Protein AF-A0A7X7AY44-F1 (afdb_monomer_lite)

Radius of gyration: 27.6 Å; chains: 1; bounding box: 113×32×49 Å

pLDDT: mean 70.24, std 18.99, range [30.62, 94.75]

Foldseek 3Di:
DDDDDDDDDDDDPPPPVVVVVVVVVVVVPPPDDPPPPDFDAWDWAADPFAIFIDGRVVLVVLVDDPVNCPPPQPDPDDDHDDLVVLVVCGRLVVQQCQQHGRPVGRVRGRHHSVPVCVGGPGPDQCQQFADDPLATFTDGPQQDDLHHDLVRHLHDGPVVPPPPPPNPDRDHDDQDPVNCDDVQVQQVQPHRGPSRDRHHHCPPVPVTHDHDDPDPPPDD

Structure (mmCIF, N/CA/C/O backbone):
data_AF-A0A7X7AY44-F1
#
_entry.id   AF-A0A7X7AY44-F1
#
loop_
_atom_site.group_PDB
_atom_site.id
_atom_site.type_symbol
_atom_site.label_atom_id
_atom_site.label_alt_id
_atom_site.label_comp_id
_atom_site.label_asym_id
_atom_site.label_entity_id
_atom_site.label_seq_id
_atom_site.pdbx_PDB_ins_code
_atom_site.Cartn_x
_atom_site.Cartn_y
_atom_site.Cartn_z
_atom_site.occupancy
_atom_site.B_iso_or_equiv
_atom_site.auth_seq_id
_atom_site.auth_comp_id
_atom_site.auth_asym_id
_atom_site.auth_atom_id
_atom_site.pdbx_PDB_model_num
ATOM 1 N N . MET A 1 1 ? 92.284 16.073 0.833 1.00 37.31 1 MET A N 1
ATOM 2 C CA . MET A 1 1 ? 91.104 16.701 0.207 1.00 37.31 1 MET A CA 1
ATOM 3 C C . MET A 1 1 ? 89.937 15.729 0.316 1.00 37.31 1 MET A C 1
ATOM 5 O O . MET A 1 1 ? 90.087 14.615 -0.150 1.00 37.31 1 MET A O 1
ATOM 9 N N . ARG A 1 2 ? 88.855 16.176 0.978 1.00 34.62 2 ARG A N 1
ATOM 10 C CA . ARG A 1 2 ? 87.423 15.882 0.726 1.00 34.62 2 ARG A CA 1
ATOM 11 C C . ARG A 1 2 ? 86.984 14.400 0.653 1.00 34.62 2 ARG A C 1
ATOM 13 O O . ARG A 1 2 ? 87.260 13.739 -0.332 1.00 34.62 2 ARG A O 1
ATOM 20 N N . THR A 1 3 ? 86.444 13.840 1.752 1.00 32.84 3 THR A N 1
ATOM 21 C CA . THR A 1 3 ? 84.990 13.702 2.115 1.00 32.84 3 THR A CA 1
ATOM 22 C C . THR A 1 3 ? 84.279 12.589 1.328 1.00 32.84 3 THR A C 1
ATOM 24 O O . THR A 1 3 ? 84.472 12.542 0.126 1.00 32.84 3 THR A O 1
ATOM 27 N N . VAL A 1 4 ? 83.393 11.715 1.824 1.00 34.62 4 VAL A N 1
ATOM 28 C CA . VAL A 1 4 ? 82.696 11.423 3.103 1.00 34.62 4 VAL A CA 1
ATOM 29 C C . VAL A 1 4 ? 82.004 10.041 2.892 1.00 34.62 4 VAL A C 1
ATOM 31 O O . VAL A 1 4 ? 81.774 9.667 1.741 1.00 34.62 4 VAL A O 1
ATOM 34 N N . PRO A 1 5 ? 81.694 9.268 3.952 1.00 58.47 5 PRO A N 1
ATOM 35 C CA . PRO A 1 5 ? 81.245 7.866 3.896 1.00 58.47 5 PRO A CA 1
ATOM 36 C C . PRO A 1 5 ? 79.718 7.712 3.777 1.00 58.47 5 PRO A C 1
ATOM 38 O O . PRO A 1 5 ? 78.992 8.618 4.170 1.00 58.47 5 PRO A O 1
ATOM 41 N N . VAL A 1 6 ? 79.215 6.546 3.339 1.00 37.78 6 VAL A N 1
ATOM 42 C CA . VAL A 1 6 ? 77.794 6.178 3.519 1.00 37.78 6 VAL A CA 1
ATOM 43 C C . VAL A 1 6 ? 77.644 4.681 3.805 1.00 37.78 6 VAL A C 1
ATOM 45 O O . VAL A 1 6 ? 77.833 3.833 2.936 1.00 37.78 6 VAL A O 1
ATOM 48 N N . ALA A 1 7 ? 77.282 4.384 5.052 1.00 41.66 7 ALA A N 1
ATOM 49 C CA . ALA A 1 7 ? 76.697 3.125 5.483 1.00 41.66 7 ALA A CA 1
ATOM 50 C C . ALA A 1 7 ? 75.213 3.096 5.086 1.00 41.66 7 ALA A C 1
ATOM 52 O O . ALA A 1 7 ? 74.497 4.070 5.317 1.00 41.66 7 ALA A O 1
ATOM 53 N N . VAL A 1 8 ? 74.739 1.984 4.523 1.00 40.72 8 VAL A N 1
ATOM 54 C CA . VAL A 1 8 ? 73.310 1.763 4.266 1.00 40.72 8 VAL A CA 1
ATOM 55 C C . VAL A 1 8 ? 72.790 0.780 5.308 1.00 40.72 8 VAL A C 1
ATOM 57 O O . VAL A 1 8 ? 73.013 -0.425 5.222 1.00 40.72 8 VAL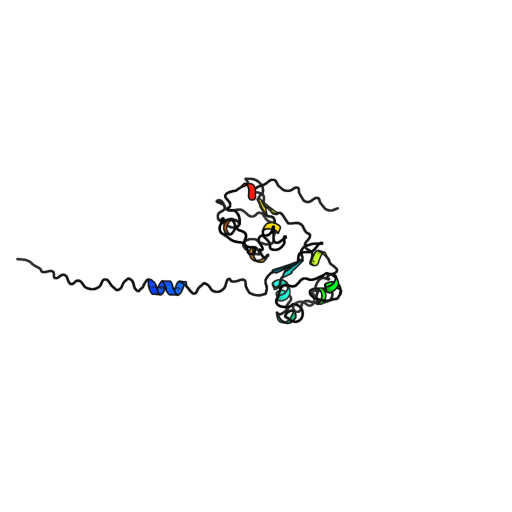 A O 1
ATOM 60 N N . ALA A 1 9 ? 72.120 1.328 6.319 1.00 37.59 9 ALA A N 1
ATOM 61 C CA . ALA A 1 9 ? 71.288 0.588 7.252 1.00 37.59 9 ALA A CA 1
ATOM 62 C C . ALA A 1 9 ? 69.935 0.302 6.580 1.00 37.59 9 ALA A C 1
ATOM 64 O O . ALA A 1 9 ? 69.174 1.221 6.288 1.00 37.59 9 ALA A O 1
ATOM 65 N N . GLY A 1 10 ? 69.643 -0.971 6.317 1.00 40.44 10 GLY A N 1
ATOM 66 C CA . GLY A 1 10 ? 68.321 -1.424 5.897 1.00 40.44 10 GLY A CA 1
ATOM 67 C C . GLY A 1 10 ? 67.486 -1.796 7.115 1.00 40.44 10 GLY A C 1
ATOM 68 O O . GLY A 1 10 ? 67.657 -2.886 7.650 1.00 40.44 10 GLY A O 1
ATOM 69 N N . VAL A 1 11 ? 66.591 -0.909 7.556 1.00 39.75 11 VAL A N 1
ATOM 70 C CA . VAL A 1 11 ? 65.545 -1.219 8.545 1.00 39.75 11 VAL A CA 1
ATOM 71 C C . VAL A 1 11 ? 64.277 -0.421 8.218 1.00 39.75 11 VAL A C 1
ATOM 73 O O . VAL A 1 11 ? 64.350 0.760 7.898 1.00 39.75 11 VAL A O 1
ATOM 76 N N . ALA A 1 12 ? 63.132 -1.092 8.388 1.00 39.91 12 ALA A N 1
ATOM 77 C CA . ALA A 1 12 ? 61.761 -0.575 8.475 1.00 39.91 12 ALA A CA 1
ATOM 78 C C . ALA A 1 12 ? 60.995 -0.308 7.163 1.00 39.91 12 ALA A C 1
ATOM 80 O O . ALA A 1 12 ? 60.651 0.823 6.834 1.00 39.91 12 ALA A O 1
ATOM 81 N N . LEU A 1 13 ? 60.563 -1.390 6.505 1.00 41.75 13 LEU A N 1
ATOM 82 C CA . LEU A 1 13 ? 59.379 -1.383 5.636 1.00 41.75 13 LEU A CA 1
ATOM 83 C C . LEU A 1 13 ? 58.324 -2.360 6.188 1.00 41.75 13 LEU A C 1
ATOM 85 O O . LEU A 1 13 ? 58.075 -3.412 5.615 1.00 41.75 13 LEU A O 1
ATOM 89 N N . ALA A 1 14 ? 57.756 -2.063 7.361 1.00 48.00 14 ALA A N 1
ATOM 90 C CA . ALA A 1 14 ? 56.729 -2.921 7.972 1.00 48.00 14 ALA A CA 1
ATOM 91 C C . ALA A 1 14 ? 55.648 -2.160 8.766 1.00 48.00 14 ALA A C 1
ATOM 93 O O . ALA A 1 14 ? 54.966 -2.757 9.590 1.00 48.00 14 ALA A O 1
ATOM 94 N N . ALA A 1 15 ? 55.475 -0.850 8.543 1.00 47.75 15 ALA A N 1
ATOM 95 C CA . ALA A 1 15 ? 54.554 -0.030 9.345 1.00 47.75 15 ALA A CA 1
ATOM 96 C C . ALA A 1 15 ? 53.456 0.703 8.550 1.00 47.75 15 ALA A C 1
ATOM 98 O O . ALA A 1 15 ? 52.669 1.432 9.143 1.00 47.75 15 ALA A O 1
ATOM 99 N N . THR A 1 16 ? 53.346 0.508 7.231 1.00 43.94 16 THR A N 1
ATOM 100 C CA . THR A 1 16 ? 52.286 1.147 6.421 1.00 43.94 16 THR A CA 1
ATOM 101 C C . THR A 1 16 ? 51.101 0.232 6.108 1.00 43.94 16 THR A C 1
ATOM 103 O O . THR A 1 16 ? 50.046 0.728 5.729 1.00 43.94 16 THR A O 1
ATOM 106 N N . LEU A 1 17 ? 51.217 -1.084 6.327 1.00 41.59 17 LEU A N 1
ATOM 107 C CA . LEU A 1 17 ? 50.147 -2.041 6.010 1.00 41.59 17 LEU A CA 1
ATOM 108 C C . LEU A 1 17 ? 49.154 -2.280 7.162 1.00 41.59 17 LEU A C 1
ATOM 110 O O . LEU A 1 17 ? 48.136 -2.922 6.957 1.00 41.59 17 LEU A O 1
ATOM 114 N N . ALA A 1 18 ? 49.415 -1.770 8.371 1.00 42.34 18 ALA A N 1
ATOM 115 C CA . ALA A 1 18 ? 48.518 -1.953 9.520 1.00 42.34 18 ALA A CA 1
ATOM 116 C C . ALA A 1 18 ? 47.397 -0.894 9.601 1.00 42.34 18 ALA A C 1
ATOM 118 O O . ALA A 1 18 ? 46.350 -1.158 10.191 1.00 42.34 18 ALA A O 1
ATOM 119 N N . LEU A 1 19 ? 47.567 0.281 8.976 1.00 39.75 19 LEU A N 1
ATOM 120 C CA . LEU A 1 19 ? 46.544 1.340 8.976 1.00 39.75 19 LEU A CA 1
ATOM 121 C C . LEU A 1 19 ? 45.418 1.123 7.951 1.00 39.75 19 LEU A C 1
ATOM 123 O O . LEU A 1 19 ? 44.378 1.776 8.042 1.00 39.75 19 LEU A O 1
ATOM 127 N N . THR A 1 20 ? 45.569 0.196 7.004 1.00 44.91 20 THR A N 1
ATOM 128 C CA . THR A 1 20 ? 44.484 -0.147 6.072 1.00 44.91 20 THR A CA 1
ATOM 129 C C . THR A 1 20 ? 43.509 -1.166 6.663 1.00 44.91 20 THR A C 1
ATOM 131 O O . THR A 1 20 ? 42.323 -1.087 6.369 1.00 44.91 20 THR A O 1
ATOM 134 N N . PHE A 1 21 ? 43.943 -2.071 7.551 1.00 43.84 21 PHE A N 1
ATOM 135 C CA . PHE A 1 21 ? 43.058 -3.113 8.104 1.00 43.84 21 PHE A CA 1
ATOM 136 C C . PHE A 1 21 ? 42.140 -2.634 9.237 1.00 43.84 21 PHE A C 1
ATOM 138 O O . PHE A 1 21 ? 41.035 -3.156 9.374 1.00 43.84 21 PHE A O 1
ATOM 145 N N . ALA A 1 22 ? 42.535 -1.619 10.013 1.00 45.19 22 ALA A N 1
ATOM 146 C CA . ALA A 1 22 ? 41.652 -1.038 11.032 1.00 45.19 22 ALA A CA 1
ATOM 147 C C . ALA A 1 22 ? 40.442 -0.310 10.411 1.00 45.19 22 ALA A C 1
ATOM 149 O O . ALA A 1 22 ? 39.355 -0.325 10.981 1.00 45.19 22 ALA A O 1
ATOM 150 N N . ASN A 1 23 ? 40.615 0.266 9.216 1.00 44.62 23 ASN A N 1
ATOM 151 C CA . ASN A 1 23 ? 39.546 0.961 8.496 1.00 44.62 23 ASN A CA 1
ATOM 152 C C . ASN A 1 23 ? 38.571 0.011 7.780 1.00 44.62 23 ASN A C 1
ATOM 154 O O . ASN A 1 23 ? 37.431 0.393 7.543 1.00 44.62 23 ASN A O 1
ATOM 158 N N . VAL A 1 24 ? 38.977 -1.225 7.463 1.00 43.53 24 VAL A N 1
ATOM 159 C CA . VAL A 1 24 ? 38.079 -2.210 6.828 1.00 43.53 24 VAL A CA 1
ATOM 160 C C . VAL A 1 24 ? 37.081 -2.778 7.840 1.00 43.53 24 VAL A C 1
ATOM 162 O O . VAL A 1 24 ? 35.903 -2.895 7.526 1.00 43.53 24 VAL A O 1
ATOM 165 N N . ARG A 1 25 ? 37.502 -3.021 9.089 1.00 46.78 25 ARG A N 1
ATOM 166 C CA . ARG A 1 25 ? 36.616 -3.562 10.138 1.00 46.78 25 ARG A CA 1
ATOM 167 C C . ARG A 1 25 ? 35.560 -2.562 10.641 1.00 46.78 25 ARG A C 1
ATOM 169 O O . ARG A 1 25 ? 34.576 -2.970 11.242 1.00 46.78 25 ARG A O 1
ATOM 176 N N . ALA A 1 26 ? 35.737 -1.263 10.385 1.00 43.62 26 ALA A N 1
ATOM 177 C CA . ALA A 1 26 ? 34.734 -0.235 10.684 1.00 43.62 26 ALA A CA 1
ATOM 178 C C . ALA A 1 26 ? 33.658 -0.097 9.587 1.00 43.62 26 ALA A C 1
ATOM 180 O O . ALA A 1 26 ? 32.616 0.503 9.832 1.00 43.62 26 ALA A O 1
ATOM 181 N N . ALA A 1 27 ? 33.885 -0.655 8.391 1.00 44.56 27 ALA A N 1
ATOM 182 C CA . ALA A 1 27 ? 32.924 -0.620 7.286 1.00 44.56 27 ALA A CA 1
ATOM 183 C C . ALA A 1 27 ? 31.901 -1.774 7.333 1.00 44.56 27 ALA A C 1
ATOM 185 O O . ALA A 1 27 ? 30.912 -1.749 6.608 1.00 44.56 27 ALA A O 1
ATOM 186 N N . GLU A 1 28 ? 32.120 -2.774 8.191 1.00 46.50 28 GLU A N 1
ATOM 187 C CA . GLU A 1 28 ? 31.267 -3.966 8.312 1.00 46.50 28 GLU A CA 1
ATOM 188 C C . GLU A 1 28 ? 30.097 -3.776 9.303 1.00 46.50 28 GLU A C 1
ATOM 190 O O . GLU A 1 28 ? 29.262 -4.665 9.444 1.00 46.50 28 GLU A O 1
ATOM 195 N N . GLU A 1 29 ? 29.991 -2.615 9.967 1.00 43.50 29 GLU A N 1
ATOM 196 C CA . GLU A 1 29 ? 28.948 -2.331 10.972 1.00 43.50 29 GLU A CA 1
ATOM 197 C C . GLU A 1 29 ? 27.886 -1.302 10.531 1.00 43.50 29 GLU A C 1
ATOM 199 O O . GLU A 1 29 ? 27.158 -0.775 11.369 1.00 43.50 29 GLU A O 1
ATOM 204 N N . GLU A 1 30 ? 27.732 -1.041 9.226 1.00 36.53 30 GLU A N 1
ATOM 205 C CA . GLU A 1 30 ? 26.568 -0.294 8.705 1.00 36.53 30 GLU A CA 1
ATOM 206 C C . GLU A 1 30 ? 25.606 -1.134 7.850 1.00 36.53 30 GLU A C 1
ATOM 208 O O . GLU A 1 30 ? 24.722 -0.603 7.185 1.00 36.53 30 GLU A O 1
ATOM 213 N N . GLU A 1 31 ? 25.664 -2.466 7.942 1.00 40.88 31 GLU A N 1
ATOM 214 C CA . GLU A 1 31 ? 24.508 -3.305 7.602 1.00 40.88 31 GLU A CA 1
ATOM 215 C C . GLU A 1 31 ? 23.591 -3.441 8.826 1.00 40.88 31 GLU A C 1
ATOM 217 O O . GLU A 1 31 ? 23.321 -4.522 9.350 1.00 40.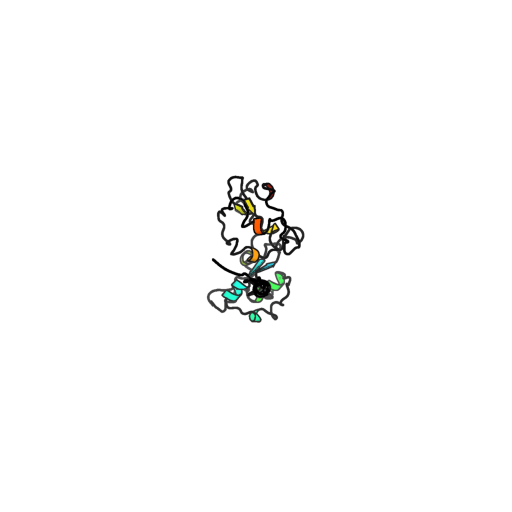88 31 GLU A O 1
ATOM 222 N N . LYS A 1 32 ? 23.099 -2.310 9.341 1.00 41.81 32 LYS A N 1
ATOM 223 C CA . LYS A 1 32 ? 21.967 -2.334 10.263 1.00 41.81 32 LYS A CA 1
ATOM 224 C C . LYS A 1 32 ? 21.079 -1.123 10.068 1.00 41.81 32 LYS A C 1
ATOM 226 O O . LYS A 1 32 ? 21.433 0.007 10.376 1.00 41.81 32 LYS A O 1
ATOM 231 N N . LYS A 1 33 ? 19.842 -1.468 9.699 1.00 31.92 33 LYS A N 1
ATOM 232 C CA . LYS A 1 33 ? 18.622 -0.657 9.707 1.00 31.92 33 LYS A CA 1
ATOM 233 C C . LYS A 1 33 ? 18.356 0.070 8.392 1.00 31.92 33 LYS A C 1
ATOM 235 O O . LYS A 1 33 ? 18.460 1.284 8.300 1.00 31.92 33 LYS A O 1
ATOM 240 N N . VAL A 1 34 ? 17.835 -0.695 7.425 1.00 34.75 34 VAL A N 1
ATOM 241 C CA . VAL A 1 34 ? 16.907 -0.169 6.410 1.00 34.75 34 VAL A CA 1
ATOM 242 C C . VAL A 1 34 ? 15.880 0.707 7.145 1.00 34.75 34 VAL A C 1
ATOM 244 O O . VAL A 1 34 ? 15.080 0.184 7.934 1.00 34.75 34 VAL A O 1
ATOM 247 N N . PRO A 1 35 ? 15.904 2.036 6.971 1.00 36.44 35 PRO A N 1
ATOM 248 C CA . PRO A 1 35 ? 15.042 2.925 7.724 1.00 36.44 35 PRO A CA 1
ATOM 249 C C . PRO A 1 35 ? 13.680 2.946 7.037 1.00 36.44 35 PRO A C 1
ATOM 251 O O . PRO A 1 35 ? 13.412 3.863 6.281 1.00 36.44 35 PRO A O 1
ATOM 254 N N . ASN A 1 36 ? 12.876 1.889 7.234 1.00 38.44 36 ASN A N 1
ATOM 255 C CA . ASN A 1 36 ? 11.424 1.832 6.966 1.00 38.44 36 ASN A CA 1
ATOM 256 C C . ASN A 1 36 ? 10.728 0.595 7.592 1.00 38.44 36 ASN A C 1
ATOM 258 O O . ASN A 1 36 ? 9.688 0.155 7.113 1.00 38.44 36 ASN A O 1
ATOM 262 N N . ALA A 1 37 ? 11.267 0.022 8.673 1.00 36.41 37 ALA A N 1
ATOM 263 C CA . ALA A 1 37 ? 10.615 -1.061 9.424 1.00 36.41 37 ALA A CA 1
ATOM 264 C C . ALA A 1 37 ? 10.086 -0.568 10.784 1.00 36.41 37 ALA A C 1
ATOM 266 O O . ALA A 1 37 ? 10.427 -1.113 11.831 1.00 36.41 37 ALA A O 1
ATOM 267 N N . VAL A 1 38 ? 9.299 0.508 10.780 1.00 38.41 38 VAL A N 1
ATOM 268 C CA . VAL A 1 38 ? 8.540 0.954 11.959 1.00 38.41 38 VAL A CA 1
ATOM 269 C C . VAL A 1 38 ? 7.067 0.915 11.555 1.00 38.41 38 VAL A C 1
ATOM 271 O O . VAL A 1 38 ? 6.696 1.587 10.598 1.00 38.41 38 VAL A O 1
ATOM 274 N N . GLY A 1 39 ? 6.278 0.050 12.200 1.00 52.22 39 GLY A N 1
ATOM 275 C CA . GLY A 1 39 ? 4.823 -0.028 12.012 1.00 52.22 39 GLY A CA 1
ATOM 276 C C . GLY A 1 39 ? 4.351 -0.798 10.774 1.00 52.22 39 GLY A C 1
ATOM 277 O O . GLY A 1 39 ? 3.866 -0.185 9.833 1.00 52.22 39 GLY A O 1
ATOM 278 N N . GLY A 1 40 ? 4.520 -2.131 10.746 1.00 58.84 40 GLY A N 1
ATOM 279 C CA . GLY A 1 40 ? 3.757 -3.129 9.954 1.00 58.84 40 GLY A CA 1
ATOM 280 C C . GLY A 1 40 ? 3.553 -2.974 8.426 1.00 58.84 40 GLY A C 1
ATOM 281 O O . GLY A 1 40 ? 3.008 -3.876 7.789 1.00 58.84 40 GLY A O 1
ATOM 282 N N . GLY A 1 41 ? 3.972 -1.874 7.801 1.00 66.19 41 GLY A N 1
ATOM 283 C CA . GLY A 1 41 ? 3.848 -1.600 6.372 1.00 66.19 41 GLY A CA 1
ATOM 284 C C . GLY A 1 41 ? 2.408 -1.531 5.843 1.00 66.19 41 GLY A C 1
ATOM 285 O O . GLY A 1 41 ? 1.436 -1.299 6.567 1.00 66.19 41 GLY A O 1
ATOM 286 N N . PHE A 1 42 ? 2.277 -1.719 4.530 1.00 60.69 42 PHE A N 1
ATOM 287 C CA . PHE A 1 42 ? 0.987 -1.837 3.850 1.00 60.69 42 PHE A CA 1
ATOM 288 C C . PHE A 1 42 ? 0.659 -3.306 3.596 1.00 60.69 42 PHE A C 1
ATOM 290 O O . PHE A 1 42 ? 1.524 -4.065 3.156 1.00 60.69 42 PHE A O 1
ATOM 297 N N . LEU A 1 43 ? -0.604 -3.682 3.789 1.00 67.31 43 LEU A N 1
ATOM 298 C CA . LEU A 1 43 ? -1.116 -5.013 3.467 1.00 67.31 43 LEU A CA 1
ATOM 299 C C . LEU A 1 43 ? -2.185 -4.897 2.379 1.00 67.31 43 LEU A C 1
ATOM 301 O O . LEU A 1 43 ? -3.074 -4.058 2.473 1.00 67.31 43 LEU A O 1
ATOM 305 N N . GLY A 1 44 ? -2.096 -5.733 1.347 1.00 69.38 44 GLY A N 1
ATOM 306 C CA . GLY A 1 44 ? -3.085 -5.793 0.268 1.00 69.38 44 GLY A CA 1
ATOM 307 C C . GLY A 1 44 ? -3.972 -7.029 0.384 1.00 69.38 44 GLY A C 1
ATOM 308 O O . GLY A 1 44 ? -3.476 -8.128 0.622 1.00 69.38 44 GLY A O 1
ATOM 309 N N . TYR A 1 45 ? -5.272 -6.883 0.175 1.00 74.25 45 TYR A N 1
ATOM 310 C CA . TYR A 1 45 ? -6.214 -7.996 0.141 1.00 74.25 45 TYR A CA 1
ATOM 311 C C . TYR A 1 45 ? -6.915 -8.000 -1.221 1.00 74.25 45 TYR A C 1
ATOM 313 O O . TYR A 1 45 ? -7.639 -7.046 -1.528 1.00 74.25 45 TYR A O 1
ATOM 321 N N . PRO A 1 46 ? -6.676 -9.018 -2.070 1.00 66.06 46 PRO A N 1
ATOM 322 C CA . PRO A 1 46 ? -7.389 -9.143 -3.333 1.00 66.06 46 PRO A CA 1
ATOM 323 C C . PRO A 1 46 ? -8.862 -9.467 -3.062 1.00 66.06 46 PRO A C 1
ATOM 325 O O . PRO A 1 46 ? -9.190 -10.207 -2.134 1.00 66.06 46 PRO A O 1
ATOM 328 N N . GLY A 1 47 ? -9.758 -8.905 -3.870 1.00 66.12 47 GLY A N 1
ATOM 329 C CA . GLY A 1 47 ? -11.196 -9.096 -3.731 1.00 66.12 47 GLY A CA 1
ATOM 330 C C . GLY A 1 47 ? -11.927 -8.836 -5.042 1.00 66.12 47 GLY A C 1
ATOM 331 O O . GLY A 1 47 ? -11.450 -8.099 -5.904 1.00 66.12 47 GLY A O 1
ATOM 332 N N . THR A 1 48 ? -13.114 -9.422 -5.187 1.00 67.06 48 THR A N 1
ATOM 333 C CA . THR A 1 48 ? -13.912 -9.372 -6.427 1.00 67.06 48 THR A CA 1
ATOM 334 C C . THR A 1 48 ? -14.436 -7.977 -6.781 1.00 67.06 48 THR A C 1
ATOM 336 O O . THR A 1 48 ? -14.832 -7.745 -7.918 1.00 67.06 48 THR A O 1
ATOM 339 N N . ARG A 1 49 ? -14.445 -7.040 -5.824 1.00 66.56 49 ARG A N 1
ATOM 340 C CA . ARG A 1 49 ? -14.961 -5.668 -5.986 1.00 66.56 49 ARG A CA 1
ATOM 341 C C . ARG A 1 49 ? -13.892 -4.583 -6.032 1.00 66.56 49 ARG A C 1
ATOM 343 O O . ARG A 1 49 ? -14.224 -3.404 -6.022 1.00 66.56 49 ARG A O 1
ATOM 350 N N . GLY A 1 50 ? -12.623 -4.957 -6.041 1.00 67.50 50 GLY A N 1
ATOM 351 C CA . GLY A 1 50 ? -11.577 -4.006 -5.705 1.00 67.50 50 GLY A CA 1
ATOM 352 C C . GLY A 1 50 ? -10.598 -4.601 -4.738 1.00 67.50 50 GLY A C 1
ATOM 353 O O . GLY A 1 50 ? -10.963 -5.381 -3.856 1.00 67.50 50 GLY A O 1
ATOM 354 N N . MET A 1 51 ? -9.361 -4.172 -4.883 1.00 71.88 51 MET A N 1
ATOM 355 C CA . MET A 1 51 ? -8.350 -4.426 -3.887 1.00 71.88 51 MET A CA 1
ATOM 356 C C . MET A 1 51 ? -8.613 -3.610 -2.631 1.00 71.88 51 MET A C 1
ATOM 358 O O . MET A 1 51 ? -8.901 -2.422 -2.727 1.00 71.88 51 MET A O 1
ATOM 362 N N . VAL A 1 52 ? -8.401 -4.215 -1.467 1.00 79.75 52 VAL A N 1
ATOM 363 C CA . VAL A 1 52 ? -8.345 -3.481 -0.204 1.00 79.75 52 VAL A CA 1
ATOM 364 C C . VAL A 1 52 ? -6.897 -3.285 0.218 1.00 79.75 52 VAL A C 1
ATOM 366 O O . VAL A 1 52 ? -6.147 -4.252 0.327 1.00 79.75 52 VAL A O 1
ATOM 369 N N . VAL A 1 53 ? -6.500 -2.037 0.468 1.00 76.31 53 VAL A N 1
ATOM 370 C CA . VAL A 1 53 ? -5.164 -1.698 0.978 1.00 76.31 53 VAL A CA 1
ATOM 371 C C . VAL A 1 53 ? -5.285 -1.212 2.416 1.00 76.31 53 VAL A C 1
ATOM 373 O O . VAL A 1 53 ? -5.882 -0.175 2.686 1.00 76.31 53 VAL A O 1
ATOM 376 N N . PHE A 1 54 ? -4.682 -1.951 3.338 1.00 82.38 54 PHE A N 1
ATOM 377 C CA . PHE A 1 54 ? -4.546 -1.573 4.738 1.00 82.38 54 PHE A CA 1
ATOM 378 C C . PHE A 1 54 ? -3.213 -0.855 4.972 1.00 82.38 54 PHE A C 1
ATOM 380 O O . PHE A 1 54 ? -2.175 -1.268 4.449 1.00 82.38 54 PHE A O 1
ATOM 387 N N . SER A 1 55 ? -3.236 0.204 5.783 1.00 81.62 55 SER A N 1
ATOM 388 C CA . SER A 1 55 ? -2.060 0.992 6.160 1.00 81.62 55 SER A CA 1
ATOM 389 C C . SER A 1 55 ? -1.936 1.064 7.675 1.00 81.62 55 SER A C 1
ATOM 391 O O . SER A 1 55 ? -2.791 1.672 8.317 1.00 81.62 55 SER A O 1
ATOM 393 N N . HIS A 1 56 ? -0.860 0.506 8.236 1.00 80.81 56 HIS A N 1
ATOM 394 C CA . HIS A 1 56 ? -0.553 0.662 9.661 1.00 80.81 56 HIS A CA 1
ATOM 395 C C . HIS A 1 56 ? -0.374 2.137 10.029 1.00 80.81 56 HIS A C 1
ATOM 397 O O . HIS A 1 56 ? -1.043 2.609 10.940 1.00 80.81 56 HIS A O 1
ATOM 403 N N . LEU A 1 57 ? 0.403 2.891 9.239 1.00 77.25 57 LEU A N 1
ATOM 404 C CA . LEU A 1 57 ? 0.640 4.320 9.466 1.00 77.25 57 LEU A CA 1
ATOM 405 C C . LEU A 1 57 ? -0.662 5.116 9.623 1.00 77.25 57 LEU A C 1
ATOM 407 O O . LEU A 1 57 ? -0.778 5.911 10.542 1.00 77.25 57 LEU A O 1
ATOM 411 N N . SER A 1 58 ? -1.670 4.891 8.773 1.00 80.12 58 SER A N 1
ATOM 412 C CA . SER A 1 58 ? -2.940 5.624 8.891 1.00 80.12 58 SER A CA 1
ATOM 413 C C . SER A 1 58 ? -3.710 5.313 10.179 1.00 80.12 58 SER A C 1
ATOM 415 O O . SER A 1 58 ? -4.446 6.175 10.658 1.00 80.12 58 SER A O 1
ATOM 417 N N . HIS A 1 59 ? -3.551 4.109 10.737 1.00 87.88 59 HIS A N 1
ATOM 418 C CA . HIS A 1 59 ? -4.160 3.720 12.012 1.00 87.88 59 HIS A CA 1
ATOM 419 C C . HIS A 1 59 ? -3.327 4.222 13.203 1.00 87.88 59 HIS A C 1
ATOM 421 O O . HIS A 1 59 ? -3.887 4.726 14.174 1.00 87.88 59 HIS A O 1
ATOM 427 N N . GLU A 1 60 ? -1.999 4.202 13.103 1.00 87.81 60 GLU A N 1
ATOM 428 C CA . GLU A 1 60 ? -1.096 4.803 14.093 1.00 87.81 60 GLU A CA 1
ATOM 429 C C . GLU A 1 60 ? -1.289 6.327 14.180 1.00 87.81 60 GLU A C 1
ATOM 431 O O . GLU A 1 60 ? -1.408 6.892 15.266 1.00 87.81 60 GLU A O 1
ATOM 436 N N . GLU A 1 61 ? -1.414 7.010 13.039 1.00 85.88 61 GLU A N 1
ATOM 437 C CA . GLU A 1 61 ? -1.721 8.444 12.964 1.00 85.88 61 GLU A CA 1
ATOM 438 C C . GLU A 1 61 ? -3.105 8.773 13.533 1.00 85.88 61 GLU A C 1
ATOM 440 O O . GLU A 1 61 ? -3.302 9.873 14.054 1.00 85.88 61 GLU A O 1
ATOM 445 N N . ALA A 1 62 ? -4.044 7.823 13.472 1.00 89.00 62 ALA A N 1
ATOM 446 C CA . ALA A 1 62 ? -5.344 7.915 14.131 1.00 89.00 62 ALA A CA 1
ATOM 447 C C . ALA A 1 62 ? -5.258 7.709 15.658 1.00 89.00 62 ALA A C 1
ATOM 449 O O . ALA A 1 62 ? -6.234 7.974 16.355 1.00 89.00 62 ALA A O 1
ATOM 450 N N . GLY A 1 63 ? -4.095 7.319 16.189 1.00 91.81 63 GLY A N 1
ATOM 451 C CA . GLY A 1 63 ? -3.823 7.175 17.620 1.00 91.81 63 GLY A CA 1
ATOM 452 C C . GLY A 1 63 ? -3.898 5.745 18.148 1.00 91.81 63 GLY A C 1
ATOM 453 O O . GLY A 1 63 ? -3.823 5.568 19.362 1.00 91.81 63 GLY A O 1
ATOM 454 N N . PHE A 1 64 ? -4.042 4.744 17.275 1.00 92.62 64 PHE A N 1
ATOM 455 C CA . PHE A 1 64 ? -4.015 3.340 17.681 1.00 92.62 64 PHE A CA 1
ATOM 456 C C . PHE A 1 64 ? -2.585 2.855 17.937 1.00 92.62 64 PHE A C 1
ATOM 458 O O . PHE A 1 64 ? -1.634 3.258 17.264 1.00 92.62 64 PHE A O 1
ATOM 465 N N . LYS A 1 65 ? -2.454 1.960 18.909 1.00 93.06 65 LYS A N 1
ATOM 466 C CA . LYS A 1 65 ? -1.225 1.272 19.299 1.00 93.06 65 LYS A CA 1
ATOM 467 C C . LYS A 1 65 ? -1.231 -0.162 18.781 1.00 93.06 65 LYS A C 1
ATOM 469 O O . LYS A 1 65 ? -2.265 -0.702 18.388 1.00 93.06 65 LYS A O 1
ATOM 474 N N . CYS A 1 66 ? -0.064 -0.795 18.809 1.00 90.25 66 CYS A N 1
ATOM 475 C CA . CYS A 1 66 ? 0.127 -2.170 18.355 1.00 90.25 66 CYS A CA 1
ATOM 476 C C . CYS A 1 66 ? -0.852 -3.135 19.043 1.00 90.25 66 CYS A C 1
ATOM 478 O O . CYS A 1 66 ? -1.479 -3.962 18.383 1.00 90.25 66 CYS A O 1
ATOM 480 N N . GLU A 1 67 ? -1.008 -2.982 20.357 1.00 92.56 67 GLU A N 1
ATOM 481 C CA . GLU A 1 67 ? -1.796 -3.847 21.237 1.00 92.56 67 GLU A CA 1
ATOM 482 C C . GLU A 1 67 ? -3.309 -3.647 21.074 1.00 92.56 67 GLU A C 1
ATOM 484 O O . GLU A 1 67 ? -4.089 -4.529 21.429 1.00 92.56 67 GLU A O 1
ATOM 489 N N . ASP A 1 68 ? -3.738 -2.522 20.487 1.00 91.81 68 ASP A N 1
ATOM 490 C CA . ASP A 1 68 ? -5.155 -2.272 20.197 1.00 91.81 68 ASP A CA 1
ATOM 491 C C . ASP A 1 68 ? -5.675 -3.214 19.096 1.00 91.81 68 ASP A C 1
ATOM 493 O O . ASP A 1 68 ? -6.876 -3.474 18.994 1.00 91.81 68 ASP A O 1
ATOM 497 N N . CYS A 1 69 ? -4.765 -3.739 18.267 1.00 92.69 69 CYS A N 1
ATOM 498 C CA . CYS A 1 69 ? -5.066 -4.670 17.182 1.00 92.69 69 CYS A CA 1
ATOM 499 C C . CYS A 1 69 ? -4.489 -6.069 17.433 1.00 92.69 69 CYS A C 1
ATOM 501 O O . CYS A 1 69 ? -5.157 -7.070 17.157 1.00 92.69 69 CYS A O 1
ATOM 503 N N . HIS A 1 70 ? -3.256 -6.148 17.934 1.00 92.75 70 HIS A N 1
ATOM 504 C CA . HIS A 1 70 ? -2.498 -7.389 18.040 1.00 92.75 70 HIS A CA 1
ATOM 505 C C . HIS A 1 70 ? -2.399 -7.916 19.478 1.00 92.75 70 HIS A C 1
ATOM 507 O O . HIS A 1 70 ? -2.204 -7.159 20.417 1.00 92.75 70 HIS A O 1
ATOM 513 N N . ASP A 1 71 ? -2.471 -9.225 19.713 1.00 89.06 71 ASP A N 1
ATOM 514 C CA . ASP A 1 71 ? -2.867 -10.291 18.772 1.00 89.06 71 ASP A CA 1
ATOM 515 C C . ASP A 1 71 ? -4.375 -10.587 18.809 1.00 89.06 71 ASP A C 1
ATOM 517 O O . ASP A 1 71 ? -4.866 -11.488 18.128 1.00 89.06 71 ASP A O 1
ATOM 521 N N . ALA A 1 72 ? -5.122 -9.838 19.625 1.00 86.69 72 ALA A N 1
ATOM 522 C CA . ALA A 1 72 ? -6.515 -10.128 19.943 1.00 86.69 72 ALA A CA 1
ATOM 523 C C . ALA A 1 72 ? -7.456 -10.017 18.733 1.00 86.69 72 ALA A C 1
ATOM 525 O O . ALA A 1 72 ? -8.388 -10.810 18.594 1.00 86.69 72 ALA A O 1
ATOM 526 N N . LEU A 1 73 ? -7.239 -9.018 17.876 1.00 90.06 73 LEU A N 1
ATOM 527 C CA . LEU A 1 73 ? -8.124 -8.682 16.759 1.00 90.06 73 LEU A CA 1
ATOM 528 C C . LEU A 1 73 ? -7.543 -9.177 15.433 1.00 90.06 73 LEU A C 1
ATOM 530 O O . LEU A 1 73 ? -8.267 -9.699 14.583 1.00 90.06 73 LEU A O 1
ATOM 534 N N . PHE A 1 74 ? -6.225 -9.063 15.301 1.00 92.00 74 PHE A N 1
ATOM 535 C CA . PHE A 1 74 ? -5.450 -9.599 14.200 1.00 92.00 74 PHE A CA 1
ATOM 536 C C . PHE A 1 74 ? -4.243 -10.344 14.755 1.00 92.00 74 PHE A C 1
ATOM 538 O O . PHE A 1 74 ? -3.486 -9.765 15.527 1.00 92.00 74 PHE A O 1
ATOM 545 N N . PRO A 1 75 ? -3.992 -11.592 14.341 1.00 87.81 75 PRO A N 1
ATOM 546 C CA . PRO A 1 75 ? -2.720 -12.218 14.648 1.00 87.81 75 PRO A CA 1
ATOM 547 C C . PRO A 1 75 ? -1.604 -11.541 13.836 1.00 87.81 75 PRO A C 1
ATOM 549 O O . PRO A 1 75 ? -1.835 -11.090 12.712 1.00 87.81 75 PRO A O 1
ATOM 552 N N . GLN A 1 76 ? -0.372 -11.543 14.341 1.00 83.94 76 GLN A N 1
ATOM 553 C CA . GLN A 1 76 ? 0.842 -11.124 13.614 1.00 83.94 76 GLN A CA 1
ATOM 554 C C . GLN A 1 76 ? 1.249 -12.078 12.466 1.00 83.94 76 GLN A C 1
ATOM 556 O O . GLN A 1 76 ? 2.422 -12.277 12.156 1.00 83.94 76 GLN A O 1
ATOM 561 N N . LYS A 1 77 ? 0.266 -12.681 11.796 1.00 79.75 77 LYS A N 1
ATOM 562 C CA . LYS A 1 77 ? 0.412 -13.441 10.555 1.00 79.75 77 LYS A CA 1
ATOM 563 C C . LYS A 1 77 ? -0.673 -13.001 9.587 1.00 79.75 77 LYS A C 1
ATOM 565 O O . LYS A 1 77 ? -1.790 -12.680 9.990 1.00 79.75 77 LYS A O 1
ATOM 570 N N . ARG A 1 78 ? -0.365 -13.022 8.292 1.00 75.25 78 ARG A N 1
ATOM 571 C CA . ARG A 1 78 ? -1.330 -12.616 7.269 1.00 75.25 78 ARG A CA 1
ATOM 572 C C . ARG A 1 78 ? -2.556 -13.534 7.296 1.00 75.25 78 ARG A C 1
ATOM 574 O O . ARG A 1 78 ? -2.420 -14.750 7.190 1.00 75.25 78 ARG A O 1
ATOM 581 N N . GLY A 1 79 ? -3.734 -12.933 7.437 1.00 80.56 79 GLY A N 1
ATOM 582 C CA . GLY A 1 79 ? -5.022 -13.620 7.378 1.00 80.56 79 GLY A CA 1
ATOM 583 C C . GLY A 1 79 ? -5.748 -13.415 6.048 1.00 80.56 79 GLY A C 1
ATOM 584 O O . GLY A 1 79 ? -5.320 -12.634 5.196 1.00 80.56 79 GLY A O 1
ATOM 585 N N . SER A 1 80 ? -6.874 -14.106 5.902 1.00 80.00 80 SER A N 1
ATOM 586 C CA . SER A 1 80 ? -7.882 -13.875 4.865 1.00 80.00 80 SER A CA 1
ATOM 587 C C . SER A 1 80 ? -9.195 -13.485 5.534 1.00 80.00 80 SER A C 1
ATOM 589 O O . SER A 1 80 ? -9.547 -14.058 6.566 1.00 80.00 80 SER A O 1
ATOM 591 N N . PHE A 1 81 ? -9.927 -12.546 4.942 1.00 87.75 81 PHE A N 1
ATOM 592 C CA . PHE A 1 81 ? -11.166 -12.027 5.514 1.00 87.75 81 PHE A CA 1
ATOM 593 C C . PHE A 1 81 ? -12.285 -12.084 4.485 1.00 87.75 81 PHE A C 1
ATOM 595 O O . PHE A 1 81 ? -12.084 -11.741 3.321 1.00 87.75 81 PHE A O 1
ATOM 602 N N . GLU A 1 82 ? -13.472 -12.485 4.928 1.00 89.38 82 GLU A N 1
ATOM 603 C CA . GLU A 1 82 ? -14.680 -12.449 4.115 1.00 89.38 82 GLU A CA 1
ATOM 604 C C . GLU A 1 82 ? -15.560 -11.273 4.541 1.00 89.38 82 GLU A C 1
ATOM 606 O O . GLU A 1 82 ? -15.685 -10.977 5.731 1.00 89.38 82 GLU A O 1
ATOM 611 N N . MET A 1 83 ? -16.239 -10.627 3.587 1.00 89.56 83 MET A N 1
ATOM 612 C CA . MET A 1 83 ? -17.135 -9.504 3.900 1.00 89.56 83 MET A CA 1
ATOM 613 C C . MET A 1 83 ? -18.218 -9.878 4.920 1.00 89.56 83 MET A C 1
ATOM 615 O O . MET A 1 83 ? -18.602 -9.038 5.727 1.00 89.56 83 MET A O 1
ATOM 619 N N . LYS A 1 84 ? -18.655 -11.146 4.955 1.00 92.50 84 LYS A N 1
ATOM 620 C CA . LYS A 1 84 ? -19.616 -11.639 5.955 1.00 92.50 84 LYS A CA 1
ATOM 621 C C . LYS A 1 84 ? -19.110 -11.456 7.394 1.00 92.50 84 LYS A C 1
ATOM 623 O O . LYS A 1 84 ? -19.890 -11.108 8.274 1.00 92.50 84 LYS A O 1
ATOM 628 N N . ASP A 1 85 ? -17.811 -11.652 7.630 1.00 92.25 85 ASP A N 1
ATOM 629 C CA . ASP A 1 85 ? -17.201 -11.493 8.951 1.00 92.25 85 ASP A CA 1
ATOM 630 C C . ASP A 1 85 ? -17.054 -10.014 9.313 1.00 92.25 85 ASP A C 1
ATOM 632 O O . ASP A 1 85 ? -17.287 -9.633 10.459 1.00 92.25 85 ASP A O 1
ATOM 636 N N . LEU A 1 86 ? -16.752 -9.169 8.325 1.00 92.75 86 LEU A N 1
ATOM 637 C CA . LEU A 1 86 ? -16.720 -7.716 8.493 1.00 92.75 86 LEU A CA 1
ATOM 638 C C . LEU A 1 86 ? -18.112 -7.175 8.856 1.00 92.75 86 LEU A C 1
ATOM 640 O O . LEU A 1 86 ? -18.239 -6.385 9.788 1.00 92.75 86 LEU A O 1
ATOM 644 N N . TYR A 1 87 ? -19.167 -7.652 8.193 1.00 92.44 87 TYR A N 1
ATOM 645 C CA . TYR A 1 87 ? -20.553 -7.303 8.529 1.00 92.44 87 TYR A CA 1
ATOM 646 C C . TYR A 1 87 ? -20.953 -7.788 9.929 1.00 92.44 87 TYR A C 1
ATOM 648 O O . TYR A 1 87 ? -21.710 -7.117 10.626 1.00 92.44 87 TYR A O 1
ATOM 656 N N . ALA A 1 88 ? -20.379 -8.904 10.382 1.00 93.25 88 ALA A N 1
ATOM 657 C CA . ALA A 1 88 ? -20.525 -9.420 11.741 1.00 93.25 88 ALA A CA 1
ATOM 658 C C . ALA A 1 88 ? -19.607 -8.728 12.774 1.00 93.25 88 ALA A C 1
ATOM 660 O O . ALA A 1 88 ? -19.399 -9.263 13.864 1.00 93.25 88 ALA A O 1
ATOM 661 N N . LYS A 1 89 ? -19.057 -7.547 12.453 1.00 91.62 89 LYS A N 1
ATOM 662 C CA . LYS A 1 89 ? -18.171 -6.745 13.315 1.00 91.62 89 LYS A CA 1
ATOM 663 C C . LYS A 1 89 ? -16.883 -7.451 13.748 1.00 91.62 89 LYS A C 1
ATOM 665 O O . LYS A 1 89 ? -16.366 -7.208 14.842 1.00 91.62 89 LYS A O 1
ATOM 670 N N . LYS A 1 90 ? -16.352 -8.332 12.903 1.00 93.06 90 LYS A N 1
ATOM 671 C CA . LYS A 1 90 ? -15.035 -8.952 13.094 1.00 93.06 90 LYS A CA 1
ATOM 672 C C . LYS A 1 90 ? -13.989 -8.268 12.220 1.00 93.06 90 LYS A C 1
ATOM 674 O O . LYS A 1 90 ? -14.330 -7.615 11.231 1.00 93.06 90 LYS A O 1
ATOM 679 N N . ALA A 1 91 ? -12.714 -8.465 12.563 1.00 93.00 91 ALA A N 1
ATOM 680 C CA . ALA A 1 91 ? -11.579 -7.920 11.818 1.00 93.00 91 ALA A CA 1
ATOM 681 C C . ALA A 1 91 ? -11.770 -6.412 11.554 1.00 93.00 91 ALA A C 1
ATOM 683 O O . ALA A 1 91 ? -12.063 -5.660 12.483 1.00 93.00 91 ALA A O 1
ATOM 684 N N . CYS A 1 92 ? -11.687 -5.969 10.295 1.00 93.12 92 CYS A N 1
ATOM 685 C CA . CYS A 1 92 ? -11.852 -4.564 9.914 1.00 93.12 92 CYS A CA 1
ATOM 686 C C . CYS A 1 92 ? -13.184 -3.980 10.413 1.00 93.12 92 CYS A C 1
ATOM 688 O O . CYS A 1 92 ? -13.225 -2.855 10.904 1.00 93.12 92 CYS A O 1
ATOM 690 N N . GLY A 1 93 ? -14.264 -4.767 10.352 1.00 93.75 93 GLY A N 1
ATOM 691 C CA . GLY A 1 93 ? -15.609 -4.344 10.741 1.00 93.75 93 GLY A CA 1
ATOM 692 C C . GLY A 1 93 ? -15.806 -4.143 12.243 1.00 93.75 93 GLY A C 1
ATOM 693 O O . GLY A 1 93 ? -16.846 -3.634 12.648 1.00 93.75 93 GLY A O 1
ATOM 694 N N . LYS A 1 94 ? -14.831 -4.516 13.084 1.00 94.75 94 LYS A N 1
ATOM 695 C CA . LYS A 1 94 ? -14.879 -4.226 14.524 1.00 94.75 94 LYS A CA 1
ATOM 696 C C . LYS A 1 94 ? -14.816 -2.722 14.801 1.00 94.75 94 LYS A C 1
ATOM 698 O O . LYS A 1 94 ? -15.466 -2.266 15.736 1.00 94.75 94 LYS A O 1
ATOM 703 N N . CYS A 1 95 ? -14.060 -1.991 13.979 1.00 94.62 95 CYS A N 1
ATOM 704 C CA . CYS A 1 95 ? -13.903 -0.538 14.066 1.00 94.62 95 CYS A CA 1
ATOM 705 C C . CYS A 1 95 ? -14.557 0.180 12.877 1.00 94.62 95 CYS A C 1
ATOM 707 O O . CYS A 1 95 ? -15.176 1.218 13.054 1.00 94.62 95 CYS A O 1
ATOM 709 N N . HIS A 1 96 ? -14.500 -0.380 11.667 1.00 93.69 96 HIS A N 1
ATOM 710 C CA . HIS A 1 96 ? -15.168 0.176 10.483 1.00 93.69 96 HIS A CA 1
ATOM 711 C C . HIS A 1 96 ? -16.681 -0.119 10.472 1.00 93.69 96 HIS A C 1
ATOM 713 O O . HIS A 1 96 ? -17.247 -0.569 9.477 1.00 93.69 96 HIS A O 1
ATOM 719 N N . ASP A 1 97 ? -17.362 0.109 11.594 1.00 89.69 97 ASP A N 1
ATOM 720 C CA . ASP A 1 97 ? -18.810 -0.067 11.742 1.00 89.69 97 ASP A CA 1
ATOM 721 C C . ASP A 1 97 ? -19.604 1.224 11.467 1.00 89.69 97 ASP A C 1
ATOM 723 O O . ASP A 1 97 ? -20.832 1.237 11.582 1.00 89.69 97 ASP A O 1
ATOM 727 N N . GLY A 1 98 ? -18.907 2.298 11.076 1.00 89.38 98 GLY A N 1
ATOM 728 C CA . GLY A 1 98 ? -19.470 3.629 10.854 1.00 89.38 98 GLY A CA 1
ATOM 729 C C . GLY A 1 98 ? -19.706 4.427 12.139 1.00 89.38 98 GLY A C 1
ATOM 730 O O . GLY A 1 98 ? -20.395 5.443 12.090 1.00 89.38 98 GLY A O 1
ATOM 731 N N . LYS A 1 99 ? -19.198 3.962 13.289 1.00 90.38 99 LYS A N 1
ATOM 732 C CA . LYS A 1 99 ? -19.392 4.613 14.594 1.00 90.38 99 LYS A CA 1
ATOM 733 C C . LYS A 1 99 ? -18.096 4.827 15.365 1.00 90.38 99 LYS A C 1
ATOM 735 O O . LYS A 1 99 ? -18.009 5.810 16.095 1.00 90.38 99 LYS A O 1
ATOM 740 N N . MET A 1 100 ? -17.116 3.932 15.234 1.00 91.06 100 MET A N 1
ATOM 741 C CA . MET A 1 100 ? -15.834 4.070 15.932 1.00 91.06 100 MET A CA 1
ATOM 742 C C . MET A 1 100 ? -15.133 5.372 15.539 1.00 91.06 100 MET A C 1
ATOM 744 O O . MET A 1 100 ? -14.982 5.666 14.355 1.00 91.06 100 MET A O 1
ATOM 748 N N . THR A 1 101 ? -14.652 6.120 16.523 1.00 91.06 101 THR A N 1
ATOM 749 C CA . THR A 1 101 ? -13.869 7.338 16.313 1.00 91.06 101 THR A CA 1
ATOM 750 C C . THR A 1 101 ? -12.378 7.070 16.496 1.00 91.06 101 THR A C 1
ATOM 752 O O . THR A 1 101 ? -11.971 6.135 17.190 1.00 91.06 101 THR A O 1
ATOM 755 N N . ALA A 1 102 ? -11.543 7.870 15.836 1.00 88.94 102 ALA A N 1
ATOM 756 C CA . ALA A 1 102 ? -10.099 7.800 15.995 1.00 88.94 102 ALA A CA 1
ATOM 757 C C . ALA A 1 102 ? -9.693 8.273 17.406 1.00 88.94 102 ALA A C 1
ATOM 759 O O . ALA A 1 102 ? -10.095 9.367 17.803 1.00 88.94 102 ALA A O 1
ATOM 760 N N . PRO A 1 103 ? -8.844 7.530 18.143 1.00 91.44 103 PRO A N 1
ATOM 761 C CA . PRO A 1 103 ? -8.379 7.936 19.472 1.00 91.44 103 PRO A CA 1
ATOM 762 C C . PRO A 1 103 ? -7.750 9.336 19.534 1.00 91.44 103 PRO A C 1
ATOM 764 O O . PRO A 1 103 ? -7.826 10.010 20.557 1.00 91.44 103 PRO A O 1
ATOM 767 N N . LYS A 1 104 ? -7.110 9.780 18.448 1.00 89.81 104 LYS A N 1
ATOM 768 C CA . LYS A 1 104 ? -6.442 11.087 18.359 1.00 89.81 104 LYS A CA 1
ATOM 769 C C . LYS A 1 104 ? -7.352 12.213 17.852 1.00 89.81 104 LYS A C 1
ATOM 771 O O . LYS A 1 104 ? -6.979 13.379 17.953 1.00 89.81 104 LYS A O 1
ATOM 776 N N . ASP A 1 105 ? -8.505 11.878 17.277 1.00 88.00 105 ASP A N 1
ATOM 777 C CA . ASP A 1 105 ? -9.455 12.839 16.716 1.00 88.00 105 ASP A CA 1
ATOM 778 C C . ASP A 1 105 ? -10.874 12.261 16.744 1.00 88.00 105 ASP A C 1
ATOM 780 O O . ASP A 1 105 ? -11.307 11.563 15.827 1.00 88.00 105 ASP A O 1
ATOM 784 N N . GLU A 1 106 ? -11.624 12.592 17.792 1.00 86.75 106 GLU A N 1
ATOM 785 C CA . GLU A 1 106 ? -12.987 12.097 18.007 1.00 86.75 106 GLU A CA 1
ATOM 786 C C . GLU A 1 106 ? -13.975 12.523 16.908 1.00 86.75 106 GLU A C 1
ATOM 788 O O . GLU A 1 106 ? -15.042 11.929 16.771 1.00 86.75 106 GLU A O 1
ATOM 793 N N . LYS A 1 107 ? -13.632 13.529 16.092 1.00 88.94 107 LYS A N 1
ATOM 794 C CA . LYS A 1 107 ? -14.456 13.946 14.947 1.00 88.94 107 LYS A CA 1
ATOM 795 C C . LYS A 1 107 ? -14.246 13.049 13.730 1.00 88.94 107 LYS A C 1
ATOM 797 O O . LYS A 1 107 ? -15.076 13.045 12.820 1.00 88.94 107 LYS A O 1
ATOM 802 N N . ARG A 1 108 ? -13.148 12.292 13.693 1.00 85.25 108 ARG A N 1
ATOM 803 C CA . ARG A 1 108 ? -12.822 11.369 12.610 1.00 85.25 108 ARG A CA 1
ATOM 804 C C . ARG A 1 108 ? -13.415 9.998 12.913 1.00 85.25 108 ARG A C 1
ATOM 806 O O . ARG A 1 108 ? -12.848 9.212 13.666 1.00 85.25 108 ARG A O 1
ATOM 813 N N . VAL A 1 109 ? -14.546 9.705 12.281 1.00 88.25 109 VAL A N 1
ATOM 814 C CA . VAL A 1 109 ? -15.203 8.394 12.345 1.00 88.25 109 VAL A CA 1
ATOM 815 C C . VAL A 1 109 ? -14.578 7.452 11.313 1.00 88.25 109 VAL A C 1
ATOM 817 O O . VAL A 1 109 ? -14.303 7.848 10.178 1.00 88.25 109 VAL A O 1
ATOM 820 N N . ALA A 1 110 ? -14.336 6.202 11.701 1.00 88.81 110 ALA A N 1
ATOM 821 C CA . ALA A 1 110 ? -13.930 5.145 10.791 1.00 88.81 110 ALA A CA 1
ATOM 822 C C . ALA A 1 110 ? -15.077 4.837 9.821 1.00 88.81 110 ALA A C 1
ATOM 824 O O . ALA A 1 110 ? -16.173 4.444 10.226 1.00 88.81 110 ALA A O 1
ATOM 825 N N . GLU A 1 111 ? -14.807 5.016 8.529 1.00 88.50 111 GLU A N 1
ATOM 826 C CA . GLU A 1 111 ? -15.787 4.797 7.469 1.00 88.50 111 GLU A CA 1
ATOM 827 C C . GLU A 1 111 ? -16.334 3.364 7.505 1.00 88.50 111 GLU A C 1
ATOM 829 O O . GLU A 1 111 ? -15.597 2.416 7.795 1.00 88.50 111 GLU A O 1
ATOM 834 N N . SER A 1 112 ? -17.627 3.207 7.229 1.00 90.75 112 SER A N 1
ATOM 835 C CA . SER A 1 112 ? -18.304 1.918 7.364 1.00 90.75 112 SER A CA 1
ATOM 836 C C . SER A 1 112 ? -17.830 0.911 6.315 1.00 90.75 112 SER A C 1
ATOM 838 O O . SER A 1 112 ? -17.640 1.257 5.151 1.00 90.75 112 SER A O 1
ATOM 840 N N . VAL A 1 113 ? -17.783 -0.376 6.674 1.00 90.50 113 VAL A N 1
ATOM 841 C CA . VAL A 1 113 ? -17.645 -1.489 5.711 1.00 90.50 113 VAL A CA 1
ATOM 842 C C . VAL A 1 113 ? -18.799 -1.565 4.696 1.00 90.50 113 VAL A C 1
ATOM 844 O O . VAL A 1 113 ? -18.716 -2.323 3.731 1.00 90.50 113 VAL A O 1
ATOM 847 N N . MET A 1 114 ? -19.877 -0.799 4.902 1.00 87.88 114 MET A N 1
ATOM 848 C CA . MET A 1 114 ? -20.950 -0.591 3.921 1.00 87.88 114 MET A CA 1
ATOM 849 C C . MET A 1 114 ? -20.537 0.349 2.783 1.00 87.88 114 MET A C 1
ATOM 851 O O . MET A 1 114 ? -21.077 0.264 1.681 1.00 87.88 114 MET A O 1
ATOM 855 N N . THR A 1 115 ? -19.562 1.223 3.018 1.00 86.56 115 THR A N 1
ATOM 856 C CA . THR A 1 115 ? -19.046 2.157 2.022 1.00 86.56 115 THR A CA 1
ATOM 857 C C . THR A 1 115 ? -17.975 1.446 1.205 1.00 86.56 115 THR A C 1
ATOM 859 O O . THR A 1 115 ? -16.781 1.564 1.463 1.00 86.5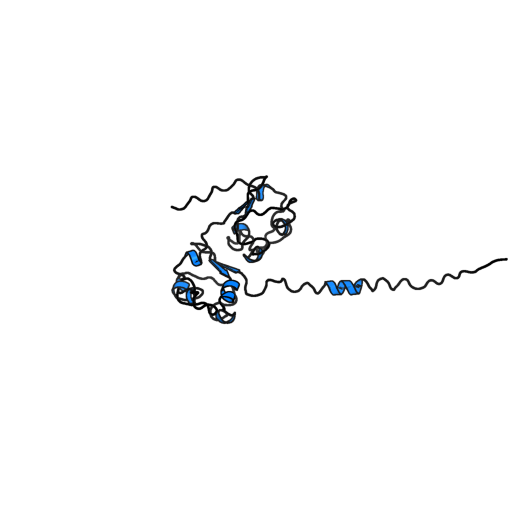6 115 THR A O 1
ATOM 862 N N . CYS A 1 116 ? -18.406 0.670 0.207 1.00 82.69 116 CYS A N 1
ATOM 863 C CA . CYS A 1 116 ? -17.549 -0.240 -0.563 1.00 82.69 116 CYS A CA 1
ATOM 864 C C . CYS A 1 116 ? -16.239 0.415 -1.029 1.00 82.69 116 CYS A C 1
ATOM 866 O O . CYS A 1 116 ? -15.158 -0.125 -0.804 1.00 82.69 116 CYS A O 1
ATOM 868 N N . ASN A 1 117 ? -16.332 1.611 -1.614 1.00 80.38 117 ASN A N 1
ATOM 869 C CA . ASN A 1 117 ? -15.197 2.320 -2.209 1.00 80.38 117 ASN A CA 1
ATOM 870 C C . ASN A 1 117 ? -14.241 2.938 -1.175 1.00 80.38 117 ASN A C 1
ATOM 872 O O . ASN A 1 117 ? -13.170 3.410 -1.548 1.00 80.38 117 ASN A O 1
ATOM 876 N N . ALA A 1 118 ? -14.601 2.941 0.114 1.00 80.69 118 ALA A N 1
ATOM 877 C CA . ALA A 1 118 ? -13.713 3.395 1.182 1.00 80.69 118 ALA A CA 1
ATOM 878 C C . ALA A 1 118 ? -12.534 2.440 1.396 1.00 80.69 118 ALA A C 1
ATOM 880 O O . ALA A 1 118 ? -11.465 2.853 1.840 1.00 80.69 118 ALA A O 1
ATOM 881 N N . CYS A 1 119 ? -12.734 1.161 1.074 1.00 81.94 119 CYS A N 1
ATOM 882 C CA . CYS A 1 119 ? -11.715 0.129 1.205 1.00 81.94 119 CYS A CA 1
ATOM 883 C C . CYS A 1 119 ? -11.380 -0.507 -0.141 1.00 81.94 119 CYS A C 1
ATOM 885 O O . CYS A 1 119 ? -10.206 -0.719 -0.429 1.00 81.94 119 CYS A O 1
ATOM 887 N N . HIS A 1 120 ? -12.385 -0.802 -0.967 1.00 77.88 120 HIS A N 1
ATOM 888 C CA . HIS A 1 120 ? -12.184 -1.367 -2.293 1.00 77.88 120 HIS A CA 1
ATOM 889 C C . HIS A 1 120 ? -11.740 -0.269 -3.256 1.00 77.88 120 HIS A C 1
ATOM 891 O O . HIS A 1 120 ? -12.555 0.474 -3.803 1.00 77.88 120 HIS A O 1
ATOM 897 N N . ALA A 1 121 ? -10.432 -0.188 -3.487 1.00 70.62 121 ALA A N 1
ATOM 898 C CA . ALA A 1 121 ? -9.905 0.577 -4.597 1.00 70.62 121 ALA A CA 1
ATOM 899 C C . ALA A 1 121 ? -10.487 -0.018 -5.889 1.00 70.62 121 ALA A C 1
ATOM 901 O O . ALA A 1 121 ? -10.381 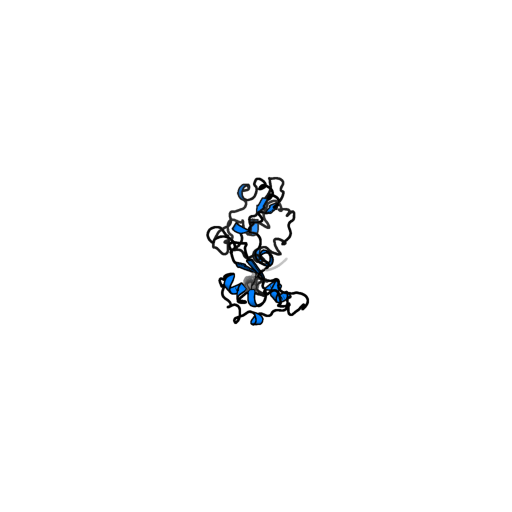-1.239 -6.080 1.00 70.62 121 ALA A O 1
ATOM 902 N N . PRO A 1 122 ? -11.114 0.795 -6.763 1.00 54.41 122 PRO A N 1
ATOM 903 C CA . PRO A 1 122 ? -11.640 0.296 -8.023 1.00 54.41 122 PRO A CA 1
ATOM 904 C C . PRO A 1 122 ? -10.517 -0.445 -8.740 1.00 54.41 122 PRO A C 1
ATOM 906 O O . PRO A 1 122 ? -9.408 0.081 -8.855 1.00 54.41 122 PRO A O 1
ATOM 909 N N . VAL A 1 123 ? -10.788 -1.676 -9.189 1.00 47.66 123 VAL A N 1
ATOM 910 C CA . VAL A 1 123 ? -9.840 -2.468 -9.986 1.00 47.66 123 VAL A CA 1
ATOM 911 C C . VAL A 1 123 ? -9.710 -1.815 -11.361 1.00 47.66 123 VAL A C 1
ATOM 913 O O . VAL A 1 123 ? -10.226 -2.280 -12.369 1.00 47.66 123 VAL A O 1
ATOM 916 N N . LYS A 1 124 ? -9.015 -0.690 -11.403 1.00 47.41 124 LYS A N 1
ATOM 917 C CA . LYS A 1 124 ? -8.150 -0.335 -12.507 1.00 47.41 124 LYS A CA 1
ATOM 918 C C . LYS A 1 124 ? -6.790 -0.159 -11.855 1.00 47.41 124 LYS A C 1
ATOM 920 O O . LYS A 1 124 ? -6.534 0.895 -11.269 1.00 47.41 124 LYS A O 1
ATOM 925 N N . PRO A 1 125 ? -5.908 -1.164 -11.952 1.00 49.62 125 PRO A N 1
ATOM 926 C CA . PRO A 1 125 ? -4.706 -0.961 -12.736 1.00 49.62 125 PRO A CA 1
ATOM 927 C C . PRO A 1 125 ? -4.621 0.420 -13.339 1.00 49.62 125 PRO A C 1
ATOM 929 O O . PRO A 1 125 ? -5.009 0.644 -14.485 1.00 49.62 125 PRO A O 1
ATOM 932 N N . SER A 1 126 ? -4.166 1.388 -12.555 1.00 52.97 126 SER A N 1
ATOM 933 C CA . SER A 1 126 ? -3.805 2.672 -13.115 1.00 52.97 126 SER A CA 1
ATOM 934 C C . SER A 1 126 ? -2.529 2.366 -13.868 1.00 52.97 126 SER A C 1
ATOM 936 O O . SER A 1 126 ? -1.435 2.430 -13.313 1.00 52.97 126 SER A O 1
ATOM 938 N N . THR A 1 127 ? -2.694 1.890 -15.098 1.00 55.19 127 THR A N 1
ATOM 939 C CA . THR A 1 127 ? -1.642 1.885 -16.085 1.00 55.19 127 THR A CA 1
ATOM 940 C C . THR A 1 127 ? -1.351 3.354 -16.296 1.00 55.19 127 THR A C 1
ATOM 942 O O . THR A 1 127 ? -2.085 4.054 -16.994 1.00 55.19 127 THR A O 1
ATOM 945 N N . LEU A 1 128 ? -0.363 3.858 -15.565 1.00 61.12 128 LEU A N 1
ATOM 946 C CA . LEU A 1 128 ? 0.013 5.252 -15.677 1.00 61.12 128 LEU A CA 1
ATOM 947 C C . LEU A 1 128 ? 0.707 5.395 -17.024 1.00 61.12 128 LEU A C 1
ATOM 949 O O . LEU A 1 128 ? 1.707 4.726 -17.269 1.00 61.12 128 LEU A O 1
ATOM 953 N N . ALA A 1 129 ? 0.142 6.232 -17.890 1.00 59.62 129 ALA A N 1
ATOM 954 C CA . ALA A 1 129 ? 0.758 6.638 -19.140 1.00 59.62 129 ALA A CA 1
ATOM 955 C C . ALA A 1 129 ? 1.391 8.019 -18.932 1.00 59.62 129 ALA A C 1
ATOM 957 O O . ALA A 1 129 ? 0.689 9.032 -18.886 1.00 59.62 129 ALA A O 1
ATOM 958 N N . ALA A 1 130 ? 2.711 8.073 -18.767 1.00 64.50 130 ALA A N 1
ATOM 959 C CA . ALA A 1 130 ? 3.436 9.341 -18.744 1.00 64.50 130 ALA A CA 1
ATOM 960 C C . ALA A 1 130 ? 3.761 9.765 -20.180 1.00 64.50 130 ALA A C 1
ATOM 962 O O . ALA A 1 130 ? 4.248 8.956 -20.965 1.00 64.50 130 ALA A O 1
ATOM 963 N N . LYS A 1 131 ? 3.508 11.030 -20.539 1.00 60.25 131 LYS A N 1
ATOM 964 C CA . LYS A 1 131 ? 3.912 11.566 -21.849 1.00 60.25 131 LYS A CA 1
ATOM 965 C C . LYS A 1 131 ? 5.441 11.601 -21.932 1.00 60.25 131 LYS A C 1
ATOM 967 O O . LYS A 1 131 ? 6.072 12.195 -21.062 1.00 60.25 131 LYS A O 1
ATOM 972 N N . ALA A 1 132 ? 6.011 11.023 -22.983 1.00 64.44 132 ALA A N 1
ATOM 973 C CA . ALA A 1 132 ? 7.438 11.094 -23.285 1.00 64.44 132 ALA A CA 1
ATOM 974 C C . ALA A 1 132 ? 7.658 11.321 -24.788 1.00 64.44 132 ALA A C 1
ATOM 976 O O . ALA A 1 132 ? 6.736 11.141 -25.587 1.00 64.44 132 ALA A O 1
ATOM 977 N N . GLN A 1 133 ? 8.861 11.774 -25.145 1.00 64.44 133 GLN A N 1
ATOM 978 C CA . GLN A 1 133 ? 9.235 12.120 -26.522 1.00 64.44 133 GLN A CA 1
ATOM 979 C C . GLN A 1 133 ? 9.196 10.888 -27.441 1.00 64.44 133 GLN A C 1
ATOM 981 O O . GLN A 1 133 ? 8.673 10.975 -28.547 1.00 64.44 133 GLN A O 1
ATOM 986 N N . ASP A 1 134 ? 9.605 9.727 -26.926 1.00 65.44 134 ASP A N 1
ATOM 987 C CA . ASP A 1 134 ? 9.650 8.449 -27.651 1.00 65.44 134 ASP A CA 1
ATOM 988 C C . ASP A 1 134 ? 8.370 7.601 -27.486 1.00 65.44 134 ASP A C 1
ATOM 990 O O . ASP A 1 134 ? 8.392 6.372 -27.558 1.00 65.44 134 ASP A O 1
ATOM 994 N N . GLY A 1 135 ? 7.231 8.255 -27.231 1.00 66.44 135 GLY A N 1
ATOM 995 C CA . GLY A 1 135 ? 5.942 7.612 -26.947 1.00 66.44 135 GLY A CA 1
ATOM 996 C C . GLY A 1 135 ? 5.693 7.398 -25.448 1.00 66.44 135 GLY A C 1
ATOM 997 O O . GLY A 1 135 ? 6.637 7.413 -24.656 1.00 66.44 135 GLY A O 1
ATOM 998 N N . PRO A 1 136 ? 4.426 7.258 -25.012 1.00 68.31 136 PRO A N 1
ATOM 999 C CA . PRO A 1 136 ? 4.091 7.222 -23.597 1.00 68.31 136 PRO A CA 1
ATOM 1000 C C . PRO A 1 136 ? 4.685 6.012 -22.875 1.00 68.31 136 PRO A C 1
ATOM 1002 O O . PRO A 1 136 ? 4.691 4.894 -23.392 1.00 68.31 136 PRO A O 1
ATOM 1005 N N . VAL A 1 137 ? 5.127 6.253 -21.642 1.00 74.06 137 VAL A N 1
ATOM 1006 C CA . VAL A 1 137 ? 5.649 5.224 -20.740 1.00 74.06 137 VAL A CA 1
ATOM 1007 C C . VAL A 1 137 ? 4.504 4.640 -19.930 1.00 74.06 137 VAL A C 1
ATOM 1009 O O . VAL A 1 137 ? 3.782 5.383 -19.267 1.00 74.06 137 VAL A O 1
ATOM 1012 N N . ILE A 1 138 ? 4.358 3.320 -19.986 1.00 73.56 138 ILE A N 1
ATOM 1013 C CA . ILE A 1 138 ? 3.256 2.546 -19.415 1.00 73.56 138 ILE A CA 1
ATOM 1014 C C . ILE A 1 138 ? 3.721 1.857 -18.125 1.00 73.56 138 ILE A C 1
ATOM 1016 O O . ILE A 1 138 ? 4.599 0.997 -18.161 1.00 73.56 138 ILE A O 1
ATOM 1020 N N . PHE A 1 139 ? 3.105 2.187 -16.986 1.00 78.75 139 PHE A N 1
ATOM 1021 C CA . PHE A 1 139 ? 3.399 1.563 -15.688 1.00 78.75 139 PHE A CA 1
ATOM 1022 C C . PHE A 1 139 ? 2.159 0.878 -15.083 1.00 78.75 139 PHE A C 1
ATOM 1024 O O . PHE A 1 139 ? 1.313 1.563 -14.499 1.00 78.75 139 PHE A O 1
ATOM 1031 N N . PRO A 1 140 ? 2.022 -0.457 -15.211 1.00 75.88 140 PRO A N 1
ATOM 1032 C CA . PRO A 1 140 ? 0.945 -1.222 -14.585 1.00 75.88 140 PRO A CA 1
ATOM 1033 C C . PRO A 1 140 ? 1.314 -1.610 -13.144 1.00 75.88 140 PRO A C 1
ATOM 1035 O O . PRO A 1 140 ? 2.329 -2.276 -12.906 1.00 75.88 140 PRO A O 1
ATOM 1038 N N . HIS A 1 141 ? 0.482 -1.229 -12.175 1.00 78.25 141 HIS A N 1
ATOM 1039 C CA . HIS A 1 141 ? 0.710 -1.529 -10.756 1.00 78.25 141 HIS A CA 1
ATOM 1040 C C . HIS A 1 141 ? 0.619 -3.037 -10.460 1.00 78.25 141 HIS A C 1
ATOM 1042 O O . HIS A 1 141 ? 1.298 -3.531 -9.565 1.00 78.25 141 HIS A O 1
ATOM 1048 N N . GLU A 1 142 ? -0.125 -3.788 -11.263 1.00 74.06 142 GLU A N 1
ATOM 1049 C CA . GLU A 1 142 ? -0.388 -5.231 -11.151 1.00 74.06 142 GLU A CA 1
ATOM 1050 C C . GLU A 1 142 ? 0.902 -6.017 -11.283 1.00 74.06 142 GLU A C 1
ATOM 1052 O O . GLU A 1 142 ? 1.161 -6.925 -10.509 1.00 74.06 142 GLU A O 1
ATOM 1057 N N . ARG A 1 143 ? 1.743 -5.642 -12.253 1.00 78.56 143 ARG A N 1
ATOM 1058 C CA . ARG A 1 143 ? 2.993 -6.362 -12.511 1.00 78.56 143 ARG A CA 1
ATOM 1059 C C . ARG A 1 143 ? 4.045 -6.109 -11.445 1.00 78.56 143 ARG A C 1
ATOM 1061 O O . ARG A 1 143 ? 4.943 -6.923 -11.282 1.00 78.56 143 ARG A O 1
ATOM 1068 N N . HIS A 1 144 ? 3.950 -4.998 -10.725 1.00 81.94 144 HIS A N 1
ATOM 1069 C CA . HIS A 1 144 ? 4.957 -4.613 -9.743 1.00 81.94 144 HIS A CA 1
ATOM 1070 C C . HIS A 1 144 ? 4.547 -5.034 -8.340 1.00 81.94 144 HIS A C 1
ATOM 1072 O O . HIS A 1 144 ? 5.355 -5.506 -7.551 1.00 81.94 144 HIS A O 1
ATOM 1078 N N . THR A 1 145 ? 3.279 -4.898 -8.007 1.00 79.38 145 THR A N 1
ATOM 1079 C CA . THR A 1 145 ? 2.853 -5.066 -6.627 1.00 79.38 145 THR A CA 1
ATOM 1080 C C . THR A 1 145 ? 2.483 -6.520 -6.315 1.00 79.38 145 THR A C 1
ATOM 1082 O O . THR A 1 145 ? 2.278 -7.335 -7.211 1.00 79.38 145 THR A O 1
ATOM 1085 N N . ALA A 1 146 ? 2.394 -6.875 -5.031 1.00 66.06 146 ALA A N 1
ATOM 1086 C CA . ALA A 1 146 ? 1.914 -8.191 -4.563 1.00 66.06 146 ALA A CA 1
ATOM 1087 C C . ALA A 1 146 ? 0.402 -8.411 -4.775 1.00 66.06 146 ALA A C 1
ATOM 1089 O O . ALA A 1 146 ? -0.242 -9.147 -4.029 1.00 66.06 146 ALA A O 1
ATOM 1090 N N . LEU A 1 147 ? -0.181 -7.659 -5.703 1.00 53.81 147 LEU A N 1
ATOM 1091 C CA . LEU A 1 147 ? -1.606 -7.382 -5.794 1.00 53.81 147 LEU A CA 1
ATOM 1092 C C . LEU A 1 147 ? -2.264 -8.101 -6.973 1.00 53.81 147 LEU A C 1
ATOM 1094 O O . LEU A 1 147 ? -3.489 -8.186 -7.016 1.00 53.81 147 LEU A O 1
ATOM 1098 N N . SER A 1 148 ? -1.465 -8.626 -7.904 1.00 53.69 148 SER A N 1
ATOM 1099 C CA . SER A 1 148 ? -1.914 -9.586 -8.909 1.00 53.69 148 SER A CA 1
ATOM 1100 C C . SER A 1 148 ? -1.714 -11.019 -8.418 1.00 53.69 148 SER A C 1
ATOM 1102 O O . SER A 1 148 ? -1.021 -11.255 -7.426 1.00 53.69 148 SER A O 1
ATOM 1104 N N . ASP A 1 149 ? -2.237 -11.988 -9.169 1.00 54.53 149 ASP A N 1
ATOM 1105 C CA . ASP A 1 149 ? -1.903 -13.397 -8.976 1.00 54.53 149 ASP A CA 1
ATOM 1106 C C . ASP A 1 149 ? -0.380 -13.577 -8.891 1.00 54.53 149 ASP A C 1
ATOM 1108 O O . ASP A 1 149 ? 0.380 -12.892 -9.594 1.00 54.53 149 ASP A O 1
ATOM 1112 N N . LYS A 1 150 ? 0.075 -14.488 -8.018 1.00 52.03 150 LYS A N 1
ATOM 1113 C CA . LYS A 1 150 ? 1.508 -14.749 -7.765 1.00 52.03 150 LYS A CA 1
ATOM 1114 C C . LYS A 1 150 ? 2.288 -15.044 -9.052 1.00 52.03 150 LYS A C 1
ATOM 1116 O O . LYS A 1 150 ? 3.478 -14.761 -9.153 1.00 52.03 150 LYS A O 1
ATOM 1121 N N . GLU A 1 151 ? 1.606 -15.532 -10.083 1.00 58.41 151 GLU A N 1
ATOM 1122 C CA . GLU A 1 151 ? 2.167 -15.814 -11.406 1.00 58.41 151 GLU A CA 1
ATOM 1123 C C . GLU A 1 151 ? 2.514 -14.544 -12.202 1.00 58.41 151 GLU A C 1
ATOM 1125 O O . GLU A 1 151 ? 3.505 -14.522 -12.930 1.00 58.41 151 GLU A O 1
ATOM 1130 N N . VAL A 1 152 ? 1.807 -13.431 -11.988 1.00 61.06 152 VAL A N 1
ATOM 1131 C CA . VAL A 1 152 ? 1.940 -12.202 -12.795 1.00 61.06 152 VAL A CA 1
ATOM 1132 C C . VAL A 1 152 ? 2.715 -11.092 -12.073 1.00 61.06 152 VAL A C 1
ATOM 1134 O O . VAL A 1 152 ? 3.450 -10.342 -12.714 1.00 61.06 152 VAL A O 1
ATOM 1137 N N . GLY A 1 153 ? 2.610 -11.007 -10.747 1.00 71.62 153 GLY A N 1
ATOM 1138 C CA . GLY A 1 153 ? 3.099 -9.858 -9.970 1.00 71.62 153 GLY A CA 1
ATOM 1139 C C . GLY A 1 153 ? 4.516 -10.030 -9.457 1.00 71.62 153 GLY A C 1
ATOM 1140 O O . GLY A 1 153 ? 4.966 -11.153 -9.235 1.00 71.62 153 GLY A O 1
ATOM 1141 N N . ALA A 1 154 ? 5.226 -8.922 -9.256 1.00 79.44 154 ALA A N 1
ATOM 1142 C CA . ALA A 1 154 ? 6.573 -8.929 -8.695 1.00 79.44 154 ALA A CA 1
ATOM 1143 C C . ALA A 1 154 ? 6.582 -8.970 -7.153 1.00 79.44 154 ALA A C 1
ATOM 1145 O O . ALA A 1 154 ? 7.616 -9.286 -6.570 1.00 79.44 154 ALA A O 1
ATOM 1146 N N . GLY A 1 155 ? 5.456 -8.721 -6.475 1.00 79.44 155 GLY A N 1
ATOM 1147 C CA . GLY A 1 155 ? 5.378 -8.878 -5.017 1.00 79.44 155 GLY A CA 1
ATOM 1148 C C . GLY A 1 155 ? 5.705 -7.634 -4.197 1.00 79.44 155 GLY A C 1
ATOM 1149 O O . GLY A 1 155 ? 5.802 -7.722 -2.974 1.00 79.44 155 GLY A O 1
ATOM 1150 N N . TYR A 1 156 ? 5.887 -6.466 -4.817 1.00 83.38 156 TYR A N 1
ATOM 1151 C CA . TYR A 1 156 ? 6.246 -5.264 -4.068 1.00 83.38 156 TYR A CA 1
ATOM 1152 C C . TYR A 1 156 ? 5.068 -4.721 -3.244 1.00 83.38 156 TYR A C 1
ATOM 1154 O O . TYR A 1 156 ? 3.921 -4.653 -3.694 1.00 83.38 156 TYR A O 1
ATOM 1162 N N . ALA A 1 157 ? 5.356 -4.304 -2.012 1.00 78.56 157 ALA A N 1
ATOM 1163 C CA . ALA A 1 157 ? 4.418 -3.537 -1.200 1.00 78.56 157 ALA A CA 1
ATOM 1164 C C . ALA A 1 157 ? 4.372 -2.075 -1.674 1.00 78.56 157 ALA A C 1
ATOM 1166 O O . ALA A 1 157 ? 5.337 -1.565 -2.239 1.00 78.56 157 ALA A O 1
ATOM 1167 N N . CYS A 1 158 ? 3.288 -1.353 -1.376 1.00 74.06 158 CYS A N 1
ATOM 1168 C CA . CYS A 1 158 ? 3.132 0.056 -1.771 1.00 74.06 158 CYS A CA 1
ATOM 1169 C C . CYS A 1 158 ? 4.292 0.945 -1.274 1.00 74.06 158 CYS A C 1
ATOM 1171 O O . CYS A 1 158 ? 4.725 1.859 -1.974 1.00 74.06 158 CYS A O 1
ATOM 1173 N N . GLY A 1 159 ? 4.816 0.644 -0.080 1.00 79.62 159 GLY A N 1
ATOM 1174 C CA . GLY A 1 159 ? 5.940 1.357 0.535 1.00 79.62 159 GLY A CA 1
ATOM 1175 C C . GLY A 1 159 ? 7.291 1.146 -0.158 1.00 79.62 159 GLY A C 1
ATOM 1176 O O . GLY A 1 159 ? 8.210 1.919 0.079 1.00 79.62 159 GLY A O 1
ATOM 1177 N N . ALA A 1 160 ? 7.415 0.147 -1.039 1.00 83.12 160 ALA A N 1
ATOM 1178 C CA . ALA A 1 160 ? 8.624 -0.041 -1.842 1.00 83.12 160 ALA A CA 1
ATOM 1179 C C . ALA A 1 160 ? 8.802 1.075 -2.888 1.00 83.12 160 ALA A C 1
ATOM 1181 O O . ALA A 1 160 ? 9.909 1.320 -3.358 1.00 83.12 160 ALA A O 1
ATOM 1182 N N . CYS A 1 161 ? 7.706 1.751 -3.248 1.00 83.19 161 CYS A N 1
ATOM 1183 C CA . CYS A 1 161 ? 7.688 2.802 -4.259 1.00 83.19 161 CYS A CA 1
ATOM 1184 C C . CYS A 1 161 ? 7.224 4.159 -3.715 1.00 83.19 161 CYS A C 1
ATOM 1186 O O . CYS A 1 161 ? 7.599 5.194 -4.265 1.00 83.19 161 CYS A O 1
ATOM 1188 N N . HIS A 1 162 ? 6.406 4.171 -2.659 1.00 80.56 162 HIS A N 1
ATOM 1189 C CA . HIS A 1 162 ? 5.777 5.372 -2.121 1.00 80.56 162 HIS A CA 1
ATOM 1190 C C . HIS A 1 162 ? 6.209 5.675 -0.680 1.00 80.56 162 HIS A C 1
ATOM 1192 O O . HIS A 1 162 ? 6.240 4.768 0.146 1.00 80.56 162 HIS A O 1
ATOM 1198 N N . PRO A 1 163 ? 6.437 6.957 -0.330 1.00 72.19 163 PRO A N 1
ATOM 1199 C CA . PRO A 1 163 ? 6.315 8.150 -1.181 1.00 72.19 163 PRO A CA 1
ATOM 1200 C C . PRO A 1 163 ? 7.561 8.441 -2.036 1.00 72.19 163 PRO A C 1
ATOM 1202 O O . PRO A 1 163 ? 7.554 9.390 -2.820 1.00 72.19 163 PRO A O 1
ATOM 1205 N N . LYS A 1 164 ? 8.636 7.668 -1.862 1.00 80.12 164 LYS A N 1
ATOM 1206 C CA . LYS A 1 164 ? 9.855 7.713 -2.673 1.00 80.12 164 LYS A CA 1
ATOM 1207 C C . LYS A 1 164 ? 10.182 6.285 -3.126 1.00 80.12 164 LYS A C 1
ATOM 1209 O O . LYS A 1 164 ? 10.015 5.380 -2.312 1.00 80.12 164 LYS A O 1
ATOM 1214 N N . PRO A 1 165 ? 10.657 6.077 -4.366 1.00 80.25 165 PRO A N 1
ATOM 1215 C CA . PRO A 1 165 ? 10.984 7.079 -5.391 1.00 80.25 165 PRO A CA 1
ATOM 1216 C C . PRO A 1 165 ? 9.789 7.818 -6.022 1.00 80.25 165 PRO A C 1
ATOM 1218 O O . PRO A 1 165 ? 9.995 8.860 -6.642 1.00 80.25 165 PRO A O 1
ATOM 1221 N N . PHE A 1 166 ? 8.551 7.352 -5.840 1.00 81.19 166 PHE A N 1
ATOM 1222 C CA . PHE A 1 166 ? 7.371 7.920 -6.494 1.00 81.19 166 PHE A CA 1
ATOM 1223 C C . PHE A 1 166 ? 6.362 8.472 -5.489 1.00 81.19 166 PHE A C 1
ATOM 1225 O O . PHE A 1 166 ? 5.937 7.789 -4.561 1.00 81.19 166 PHE A O 1
ATOM 1232 N N . ALA A 1 167 ? 5.903 9.704 -5.691 1.00 77.62 167 ALA A N 1
ATOM 1233 C CA . ALA A 1 167 ? 4.808 10.255 -4.898 1.00 77.62 167 ALA A CA 1
ATOM 1234 C C . ALA A 1 167 ? 3.460 9.656 -5.343 1.00 77.62 167 ALA A C 1
ATOM 1236 O O . ALA A 1 167 ? 3.262 9.364 -6.520 1.00 77.62 167 ALA A O 1
ATOM 1237 N N . ARG A 1 168 ? 2.496 9.534 -4.421 1.00 71.12 168 ARG A N 1
ATOM 1238 C CA . ARG A 1 168 ? 1.109 9.108 -4.713 1.00 71.12 168 ARG A CA 1
ATOM 1239 C C . ARG A 1 168 ? 0.279 10.237 -5.338 1.00 71.12 168 ARG A C 1
ATOM 1241 O O . ARG A 1 168 ? -0.806 10.555 -4.864 1.00 71.12 168 ARG A O 1
ATOM 1248 N N . LYS A 1 169 ? 0.820 10.901 -6.357 1.00 66.56 169 LYS A N 1
ATOM 1249 C CA . LYS A 1 169 ? 0.111 11.920 -7.137 1.00 66.56 169 LYS A CA 1
ATOM 1250 C C . LYS A 1 169 ? 0.333 11.660 -8.617 1.00 66.56 169 LYS A C 1
ATOM 1252 O O . LYS A 1 169 ? 1.463 11.407 -9.031 1.00 66.56 169 LYS A O 1
ATOM 1257 N N . ALA A 1 170 ? -0.733 11.749 -9.407 1.00 53.44 170 ALA A N 1
ATOM 1258 C CA . ALA A 1 170 ? -0.603 11.777 -10.855 1.00 53.44 170 ALA A CA 1
ATOM 1259 C C . ALA A 1 170 ? 0.250 12.995 -11.244 1.00 53.44 170 ALA A C 1
ATOM 1261 O O . ALA A 1 1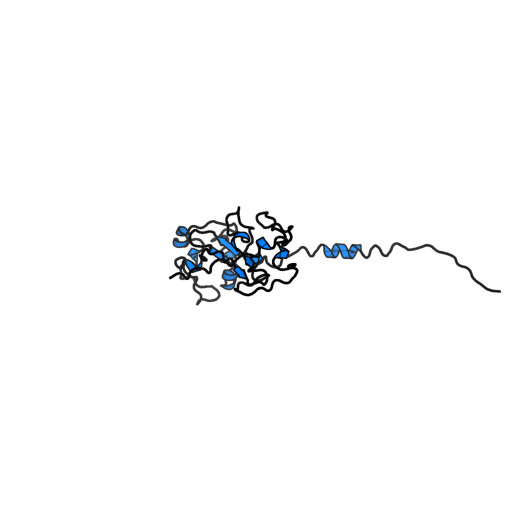70 ? 0.030 14.104 -10.751 1.00 53.44 170 ALA A O 1
ATOM 1262 N N . GLY A 1 171 ? 1.264 12.790 -12.079 1.00 58.38 171 GLY A N 1
ATOM 1263 C CA . GLY A 1 171 ? 2.187 13.853 -12.449 1.00 58.38 171 GLY A CA 1
ATOM 1264 C C . GLY A 1 171 ? 3.172 13.416 -13.520 1.00 58.38 171 GLY A C 1
ATOM 1265 O O . GLY A 1 171 ? 3.417 12.228 -13.719 1.00 58.38 171 GLY A O 1
ATOM 1266 N N . VAL A 1 172 ? 3.732 14.401 -14.217 1.00 57.19 172 VAL A N 1
ATOM 1267 C CA . VAL A 1 172 ? 4.768 14.174 -15.224 1.00 57.19 172 VAL A CA 1
ATOM 1268 C C . VAL A 1 172 ? 6.072 13.868 -14.494 1.00 57.19 172 VAL A C 1
ATOM 1270 O O . VAL A 1 172 ? 6.714 14.762 -13.946 1.00 57.19 172 VAL A O 1
ATOM 1273 N N . MET A 1 173 ? 6.450 12.594 -14.458 1.00 66.62 173 MET A N 1
ATOM 1274 C CA . MET A 1 173 ? 7.808 12.207 -14.102 1.00 66.62 173 MET A CA 1
ATOM 1275 C C . MET A 1 173 ? 8.707 12.518 -15.297 1.00 66.62 173 MET A C 1
ATOM 1277 O O . MET A 1 173 ? 8.455 12.037 -16.400 1.00 66.62 173 MET A O 1
ATOM 1281 N N . LYS A 1 174 ? 9.753 13.319 -15.087 1.00 67.25 174 LYS A N 1
ATOM 1282 C CA . LYS A 1 174 ? 10.847 13.397 -16.055 1.00 67.25 174 LYS A CA 1
ATOM 1283 C C . LYS A 1 174 ? 11.747 12.200 -15.815 1.00 67.25 174 LYS A C 1
ATOM 1285 O O . LYS A 1 174 ? 12.362 12.108 -14.755 1.00 67.25 174 LYS A O 1
ATOM 1290 N N . MET A 1 175 ? 11.787 11.294 -16.781 1.00 72.69 175 MET A N 1
ATOM 1291 C CA . MET A 1 175 ? 12.794 10.249 -16.796 1.00 72.69 175 MET A CA 1
ATOM 1292 C C . MET A 1 175 ? 14.139 10.895 -17.148 1.00 72.69 175 MET A C 1
ATOM 1294 O O . MET A 1 175 ? 14.220 11.568 -18.178 1.00 72.69 175 MET A O 1
ATOM 1298 N N . PRO A 1 176 ? 15.168 10.778 -16.300 1.00 73.25 176 PRO A N 1
ATOM 1299 C CA . PRO A 1 176 ? 16.493 11.268 -16.641 1.00 73.25 176 PRO A CA 1
ATOM 1300 C C . PRO A 1 176 ? 17.132 10.345 -17.683 1.00 73.25 176 PRO A C 1
ATOM 1302 O O . PRO A 1 176 ? 17.245 9.143 -17.462 1.00 73.25 176 PRO A O 1
ATOM 1305 N N . ASP A 1 177 ? 17.562 10.914 -18.803 1.00 71.81 177 ASP A N 1
ATOM 1306 C CA . ASP A 1 177 ? 18.436 10.275 -19.793 1.00 71.81 177 ASP A CA 1
ATOM 1307 C C . ASP A 1 177 ? 19.850 10.140 -19.180 1.00 71.81 177 ASP A C 1
ATOM 1309 O O . ASP A 1 177 ? 20.312 11.119 -18.583 1.00 71.81 177 ASP A O 1
ATOM 1313 N N . PRO A 1 178 ? 20.539 8.976 -19.207 1.00 78.50 178 PRO A N 1
ATOM 1314 C CA . PRO A 1 178 ? 20.326 7.765 -20.014 1.00 78.50 178 PRO A CA 1
ATOM 1315 C C . PRO A 1 178 ? 19.512 6.638 -19.357 1.00 78.50 178 PRO A C 1
ATOM 1317 O O . PRO A 1 178 ? 19.884 5.471 -19.426 1.00 78.50 178 PRO A O 1
ATOM 1320 N N . HIS A 1 179 ? 18.387 6.953 -18.713 1.00 79.94 179 HIS A N 1
ATOM 1321 C CA . HIS A 1 179 ? 17.504 5.992 -18.038 1.00 79.94 179 HIS A CA 1
ATOM 1322 C C . HIS A 1 179 ? 18.170 5.219 -16.889 1.00 79.94 179 HIS A C 1
ATOM 1324 O O . HIS A 1 179 ? 17.670 4.185 -16.479 1.00 79.94 179 HIS A O 1
ATOM 1330 N N . THR A 1 180 ? 19.264 5.711 -16.306 1.00 81.56 180 THR A N 1
ATOM 1331 C CA . THR A 1 180 ? 20.062 4.982 -15.297 1.00 81.56 180 THR A CA 1
ATOM 1332 C C . THR A 1 180 ? 19.529 5.058 -13.866 1.00 81.56 180 THR A C 1
ATOM 1334 O O . THR A 1 180 ? 20.102 4.454 -12.962 1.00 81.56 180 THR A O 1
ATOM 1337 N N . THR A 1 181 ? 18.441 5.790 -13.624 1.00 82.56 181 THR A N 1
ATOM 1338 C CA . THR A 1 181 ? 17.859 5.969 -12.283 1.00 82.56 181 THR A CA 1
ATOM 1339 C C . THR A 1 181 ? 16.342 5.753 -12.308 1.00 82.56 181 THR A C 1
ATOM 1341 O O . THR A 1 181 ? 15.755 5.540 -13.368 1.00 82.56 181 THR A O 1
ATOM 1344 N N . LEU A 1 182 ? 15.691 5.776 -11.138 1.00 86.25 182 LEU A N 1
ATOM 1345 C CA . LEU A 1 182 ? 14.253 5.519 -10.957 1.00 86.25 182 LEU A CA 1
ATOM 1346 C C . LEU A 1 182 ? 13.838 4.095 -11.351 1.00 86.25 182 LEU A C 1
ATOM 1348 O O . LEU A 1 182 ? 13.871 3.205 -10.515 1.00 86.25 182 LEU A O 1
ATOM 1352 N N . CYS A 1 183 ? 13.441 3.857 -12.600 1.00 85.19 183 CYS A N 1
ATOM 1353 C CA . CYS A 1 183 ? 13.010 2.529 -13.040 1.00 85.19 183 CYS A CA 1
ATOM 1354 C C . CYS A 1 183 ? 14.188 1.549 -13.099 1.00 85.19 183 CYS A C 1
ATOM 1356 O O . CYS A 1 183 ? 14.053 0.396 -12.692 1.00 85.19 183 CYS A O 1
ATOM 1358 N N . ALA A 1 184 ? 15.356 2.011 -13.552 1.00 86.31 184 ALA A N 1
ATOM 1359 C CA . ALA A 1 184 ? 16.529 1.160 -13.741 1.00 86.31 184 ALA A CA 1
ATOM 1360 C C . ALA A 1 184 ? 17.191 0.692 -12.447 1.00 86.31 184 ALA A C 1
ATOM 1362 O O . ALA A 1 184 ? 17.975 -0.245 -12.493 1.00 86.31 184 ALA A O 1
ATOM 1363 N N . THR A 1 185 ? 16.847 1.269 -11.291 1.00 86.69 185 THR A N 1
ATOM 1364 C CA . THR A 1 185 ? 17.328 0.739 -10.005 1.00 86.69 185 THR A CA 1
ATOM 1365 C C . THR A 1 185 ? 16.750 -0.640 -9.699 1.00 86.69 185 THR A C 1
ATOM 1367 O O . THR A 1 185 ? 17.283 -1.341 -8.852 1.00 86.69 185 THR A O 1
ATOM 1370 N N . CYS A 1 186 ? 15.646 -1.010 -10.355 1.00 88.81 186 CYS A N 1
ATOM 1371 C CA . CYS A 1 186 ? 15.068 -2.349 -10.282 1.00 88.81 186 CYS A CA 1
ATOM 1372 C C . CYS A 1 186 ? 15.082 -3.051 -11.648 1.00 88.81 186 CYS A C 1
ATOM 1374 O O . CYS A 1 186 ? 15.202 -4.265 -11.710 1.00 88.81 186 CYS A O 1
ATOM 1376 N N . HIS A 1 187 ? 14.999 -2.310 -12.755 1.00 88.31 187 HIS A N 1
ATOM 1377 C CA . HIS A 1 187 ? 15.128 -2.824 -14.123 1.00 88.31 187 HIS A CA 1
ATOM 1378 C C . HIS A 1 187 ? 16.590 -2.834 -14.604 1.00 88.31 187 HIS A C 1
ATOM 1380 O O . HIS A 1 187 ? 16.918 -2.310 -15.669 1.00 88.31 187 HIS A O 1
ATOM 1386 N N . ASP A 1 188 ? 17.480 -3.428 -13.814 1.00 86.62 188 ASP A N 1
ATOM 1387 C CA . ASP A 1 188 ? 18.916 -3.572 -14.105 1.00 86.62 188 ASP A CA 1
ATOM 1388 C C . ASP A 1 188 ? 19.287 -4.969 -14.640 1.00 86.62 188 ASP A C 1
ATOM 1390 O O . ASP A 1 188 ? 20.453 -5.240 -14.929 1.00 86.62 188 ASP A O 1
ATOM 1394 N N . GLY A 1 189 ? 18.307 -5.870 -14.759 1.00 86.88 189 GLY A N 1
ATOM 1395 C CA . GLY A 1 189 ? 18.528 -7.271 -15.122 1.00 86.88 189 GLY A CA 1
ATOM 1396 C C . GLY A 1 189 ? 19.132 -8.124 -14.003 1.00 86.88 189 GLY A C 1
ATOM 1397 O O . GLY A 1 189 ? 19.489 -9.272 -14.257 1.00 86.88 189 GLY A O 1
ATOM 1398 N N . LYS A 1 190 ? 19.261 -7.587 -12.783 1.00 88.06 190 LYS A N 1
ATOM 1399 C CA . LYS A 1 190 ? 19.866 -8.266 -11.624 1.00 88.06 190 LYS A CA 1
ATOM 1400 C C . LYS A 1 190 ? 18.939 -8.298 -10.414 1.00 88.06 190 LYS A C 1
ATOM 1402 O O . LYS A 1 190 ? 18.938 -9.280 -9.678 1.00 88.06 190 LYS A O 1
ATOM 1407 N N . THR A 1 191 ? 18.147 -7.252 -10.209 1.00 87.19 191 THR A N 1
ATOM 1408 C CA . THR A 1 191 ? 17.246 -7.114 -9.068 1.00 87.19 191 THR A CA 1
ATOM 1409 C C . THR A 1 191 ? 16.168 -8.190 -9.115 1.00 87.19 191 THR A C 1
ATOM 1411 O O . THR A 1 191 ? 15.419 -8.305 -10.089 1.00 87.19 191 THR A O 1
ATOM 1414 N N . VAL A 1 192 ? 16.087 -8.967 -8.036 1.00 88.50 192 VAL A N 1
ATOM 1415 C CA . VAL A 1 192 ? 15.080 -10.011 -7.837 1.00 88.50 192 VAL A CA 1
ATOM 1416 C C . VAL A 1 192 ? 13.964 -9.459 -6.957 1.00 88.50 192 VAL A C 1
ATOM 1418 O O . VAL A 1 192 ? 14.209 -8.867 -5.906 1.00 88.50 192 VAL A O 1
ATOM 1421 N N . SER A 1 193 ? 12.727 -9.627 -7.403 1.00 86.69 193 SER A N 1
ATOM 1422 C CA . SER A 1 193 ? 11.545 -9.169 -6.691 1.00 86.69 193 SER A CA 1
ATOM 1423 C C . SER A 1 193 ? 11.183 -10.085 -5.511 1.00 86.69 193 SER A C 1
ATOM 1425 O O . SER A 1 193 ? 11.667 -11.215 -5.445 1.00 86.69 193 SER A O 1
ATOM 1427 N N . PRO A 1 194 ? 10.302 -9.655 -4.586 1.00 83.06 194 PRO A N 1
ATOM 1428 C CA . PRO A 1 194 ? 9.840 -10.497 -3.477 1.00 83.06 194 PRO A CA 1
ATOM 1429 C C . PRO A 1 194 ? 9.233 -11.849 -3.895 1.00 83.06 194 PRO A C 1
ATOM 1431 O O . PRO A 1 194 ? 9.341 -12.818 -3.154 1.00 83.06 194 PRO A O 1
ATOM 1434 N N . GLU A 1 195 ? 8.639 -11.931 -5.089 1.00 81.38 195 GLU A N 1
ATOM 1435 C CA . GLU A 1 195 ? 8.129 -13.184 -5.685 1.00 81.38 195 GLU A CA 1
ATOM 1436 C C . GLU A 1 195 ? 9.195 -13.944 -6.510 1.00 81.38 195 GLU A C 1
ATOM 1438 O O . GLU A 1 195 ? 8.866 -14.827 -7.299 1.00 81.38 195 GLU A O 1
ATOM 1443 N N . GLY A 1 196 ? 10.479 -13.598 -6.374 1.00 84.19 196 GLY A N 1
ATOM 1444 C CA . GLY A 1 196 ? 11.591 -14.311 -7.011 1.00 84.19 196 GLY A CA 1
ATOM 1445 C C . GLY A 1 196 ? 11.790 -14.013 -8.501 1.00 84.19 196 GLY A C 1
ATOM 1446 O O . GLY A 1 196 ? 12.468 -14.777 -9.185 1.00 84.19 196 GLY A O 1
ATOM 1447 N N . LYS A 1 197 ? 11.213 -12.927 -9.032 1.00 82.44 197 LYS A N 1
ATOM 1448 C CA . LYS A 1 197 ? 11.277 -12.589 -10.465 1.00 82.44 197 LYS A CA 1
ATOM 1449 C C . LYS A 1 197 ? 12.332 -11.526 -10.732 1.00 82.44 197 LYS A C 1
ATOM 1451 O O . LYS A 1 197 ? 12.368 -10.506 -10.050 1.00 82.44 197 LYS A O 1
ATOM 1456 N N . THR A 1 198 ? 13.148 -11.720 -11.761 1.00 86.06 198 THR A N 1
ATOM 1457 C CA . THR A 1 198 ? 14.103 -10.701 -12.211 1.00 86.06 198 THR A CA 1
ATOM 1458 C C . THR A 1 198 ? 13.438 -9.768 -13.214 1.00 86.06 198 THR A C 1
ATOM 1460 O O . THR A 1 198 ? 12.874 -10.217 -14.216 1.00 86.06 198 THR A O 1
ATOM 1463 N N . ALA A 1 199 ? 13.496 -8.463 -12.958 1.00 81.06 199 ALA A N 1
ATOM 1464 C CA . ALA A 1 199 ? 12.975 -7.478 -13.895 1.00 81.06 199 ALA A CA 1
ATOM 1465 C C . ALA A 1 199 ? 13.909 -7.344 -15.116 1.00 81.06 199 ALA A C 1
ATOM 1467 O O . ALA A 1 199 ? 15.133 -7.359 -14.962 1.00 81.06 199 ALA A O 1
ATOM 1468 N N . PRO A 1 200 ? 13.369 -7.205 -16.342 1.00 76.75 200 PRO A N 1
ATOM 1469 C CA . PRO A 1 200 ? 14.192 -7.054 -17.535 1.00 76.75 200 PRO A CA 1
ATOM 1470 C C . PRO A 1 200 ? 14.977 -5.743 -17.482 1.00 76.75 200 PRO A C 1
ATOM 1472 O O . PRO A 1 200 ? 14.439 -4.720 -17.050 1.00 76.75 200 PRO A O 1
ATOM 1475 N N . ALA A 1 201 ? 16.217 -5.777 -17.972 1.00 80.25 201 ALA A N 1
ATOM 1476 C CA . ALA A 1 201 ? 17.016 -4.576 -18.160 1.00 80.25 201 ALA A CA 1
ATOM 1477 C C . ALA A 1 201 ? 16.323 -3.602 -19.131 1.00 80.25 201 ALA A C 1
ATOM 1479 O O . ALA A 1 201 ? 15.665 -4.018 -20.088 1.00 80.25 201 ALA A O 1
ATOM 1480 N N . ILE A 1 202 ? 16.518 -2.303 -18.914 1.00 77.25 202 ILE A N 1
ATOM 1481 C CA . ILE A 1 202 ? 15.937 -1.193 -19.698 1.00 77.25 202 ILE A CA 1
ATOM 1482 C C . ILE A 1 202 ? 16.329 -1.140 -21.192 1.00 77.25 202 ILE A C 1
ATOM 1484 O O . ILE A 1 202 ? 15.912 -0.225 -21.893 1.00 77.25 202 ILE A O 1
ATOM 1488 N N . ALA A 1 203 ? 17.104 -2.102 -21.701 1.00 74.81 203 ALA A N 1
ATOM 1489 C CA . ALA A 1 203 ? 17.540 -2.152 -23.099 1.00 74.81 203 ALA A CA 1
ATOM 1490 C C . ALA A 1 203 ? 16.379 -2.348 -24.098 1.00 74.81 203 ALA A C 1
ATOM 1492 O O . ALA A 1 203 ? 16.489 -1.979 -25.265 1.00 74.81 203 ALA A O 1
ATOM 1493 N N . ASP A 1 204 ? 15.251 -2.902 -23.644 1.00 74.06 204 ASP A N 1
ATOM 1494 C CA . ASP A 1 204 ? 14.076 -3.154 -24.477 1.00 74.06 204 ASP A CA 1
ATOM 1495 C C . ASP A 1 204 ? 13.067 -1.992 -24.411 1.00 74.06 204 ASP A C 1
ATOM 1497 O O . ASP A 1 204 ? 12.058 -2.069 -23.703 1.00 74.06 204 ASP A O 1
ATOM 1501 N N . CYS A 1 205 ? 13.286 -0.928 -25.192 1.00 76.94 205 CYS A N 1
ATOM 1502 C CA . CYS A 1 205 ? 12.481 0.306 -25.137 1.00 76.94 205 CYS A CA 1
ATOM 1503 C C . CYS A 1 205 ? 10.962 0.054 -25.237 1.00 76.94 205 CYS A C 1
ATOM 1505 O O . CYS A 1 205 ? 10.171 0.656 -24.512 1.00 76.94 205 CYS A O 1
ATOM 1507 N N . LYS A 1 206 ? 10.544 -0.897 -26.085 1.00 74.94 206 LYS A N 1
ATOM 1508 C CA . LYS A 1 206 ? 9.130 -1.255 -26.327 1.00 74.94 206 LYS A CA 1
ATOM 1509 C C . LYS A 1 206 ? 8.422 -1.894 -25.124 1.00 74.94 206 LYS A C 1
ATOM 1511 O O . LYS A 1 206 ? 7.199 -1.997 -25.127 1.00 74.94 206 LYS A O 1
ATOM 1516 N N . LYS A 1 207 ? 9.159 -2.367 -24.111 1.00 77.69 207 LYS A N 1
ATOM 1517 C CA . LYS A 1 207 ? 8.554 -2.928 -22.888 1.00 77.69 207 LYS A CA 1
ATOM 1518 C C . LYS A 1 207 ? 7.979 -1.846 -21.976 1.00 77.69 207 LYS A C 1
ATOM 1520 O O . LYS A 1 207 ? 7.100 -2.151 -21.174 1.00 77.69 207 LYS A O 1
ATOM 1525 N N . CYS A 1 208 ? 8.458 -0.611 -22.126 1.00 76.44 208 CYS A N 1
ATOM 1526 C CA . CYS A 1 208 ? 8.043 0.542 -21.334 1.00 76.44 208 CYS A CA 1
ATOM 1527 C C . CYS A 1 208 ? 7.317 1.585 -22.194 1.00 76.44 208 CYS A C 1
ATOM 1529 O O . CYS A 1 208 ? 6.302 2.122 -21.757 1.00 76.44 208 CYS A O 1
ATOM 1531 N N . HIS A 1 209 ? 7.805 1.842 -23.412 1.00 75.19 209 HIS A N 1
ATOM 1532 C CA . HIS A 1 209 ? 7.206 2.769 -24.372 1.00 75.19 209 HIS A CA 1
ATOM 1533 C C . HIS A 1 209 ? 6.197 2.047 -25.266 1.00 75.19 209 HIS A C 1
ATOM 1535 O O . HIS A 1 209 ? 6.520 1.038 -25.897 1.00 75.19 209 HIS A O 1
ATOM 1541 N N . GLY A 1 210 ? 4.976 2.569 -25.343 1.00 66.12 210 GLY A N 1
ATOM 1542 C CA . GLY A 1 210 ? 3.897 1.967 -26.128 1.00 66.12 210 GLY A CA 1
ATOM 1543 C C . GLY A 1 210 ? 2.890 2.993 -26.630 1.00 66.12 210 GLY A C 1
ATOM 1544 O O . GLY A 1 210 ? 3.090 4.190 -26.486 1.00 66.12 210 GLY A O 1
ATOM 1545 N N . ALA A 1 211 ? 1.794 2.536 -27.234 1.00 54.25 211 ALA A N 1
ATOM 1546 C CA . ALA A 1 211 ? 0.674 3.414 -27.563 1.00 54.25 211 ALA A CA 1
ATOM 1547 C C . ALA A 1 211 ? -0.105 3.772 -26.287 1.00 54.25 211 ALA A C 1
ATOM 1549 O O . ALA A 1 211 ? -0.253 2.935 -25.394 1.00 54.25 211 ALA A O 1
ATOM 1550 N N . THR A 1 212 ? -0.618 5.003 -26.199 1.00 46.62 212 THR A N 1
ATOM 1551 C CA . THR A 1 212 ? -1.490 5.421 -25.093 1.00 46.62 212 THR A CA 1
ATOM 1552 C C . THR A 1 212 ? -2.676 4.453 -25.009 1.00 46.62 212 THR A C 1
ATOM 1554 O O . THR A 1 212 ? -3.390 4.322 -26.007 1.00 46.62 212 THR A O 1
ATOM 1557 N N . PRO A 1 213 ? -2.923 3.770 -23.874 1.00 43.19 213 PRO A N 1
ATOM 1558 C CA . PRO A 1 213 ? -4.160 3.018 -23.715 1.00 43.19 213 PRO A CA 1
ATOM 1559 C C . PRO A 1 213 ? -5.344 3.984 -23.879 1.00 43.19 213 PRO A C 1
ATOM 1561 O O . PRO A 1 213 ? -5.234 5.144 -23.460 1.00 43.19 213 PRO A O 1
ATOM 1564 N N . PRO A 1 214 ? -6.452 3.558 -24.515 1.00 35.75 214 PRO A N 1
ATOM 1565 C CA . PRO A 1 214 ? -7.610 4.421 -24.703 1.00 35.75 214 PRO A CA 1
ATOM 1566 C C . PRO A 1 214 ? -8.037 4.989 -23.349 1.00 35.75 214 PRO A C 1
ATOM 1568 O O . PRO A 1 214 ? -8.044 4.271 -22.344 1.00 35.75 214 PRO A O 1
ATOM 1571 N N . ALA A 1 215 ? -8.340 6.291 -23.323 1.00 37.22 215 ALA A N 1
ATOM 1572 C CA . ALA A 1 215 ? -8.818 6.957 -22.119 1.00 37.22 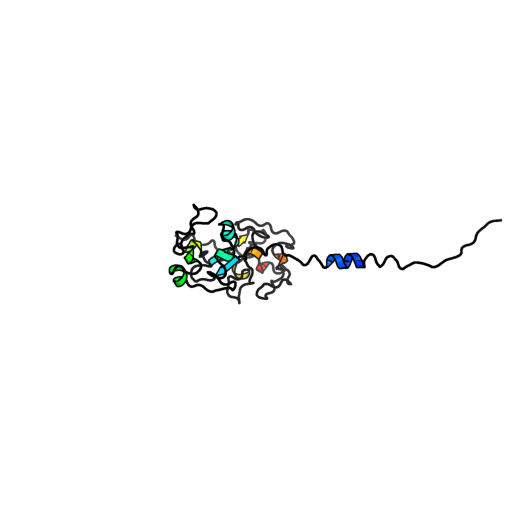215 ALA A CA 1
ATOM 1573 C C . ALA A 1 215 ? -9.962 6.126 -21.515 1.00 37.22 215 ALA A C 1
ATOM 1575 O O . ALA A 1 215 ? -10.807 5.638 -22.274 1.00 37.22 215 ALA A O 1
ATOM 1576 N N . PRO A 1 216 ? -9.992 5.911 -20.186 1.00 38.28 216 PRO A N 1
ATOM 1577 C CA . PRO A 1 216 ? -11.091 5.182 -19.581 1.00 38.28 216 PRO A CA 1
ATOM 1578 C C . PRO A 1 216 ? -12.384 5.895 -19.971 1.00 38.28 216 PRO A C 1
ATOM 1580 O O . PRO A 1 216 ? -12.518 7.090 -19.709 1.00 38.28 216 PRO A O 1
ATOM 1583 N N . ALA A 1 217 ? -13.296 5.170 -20.625 1.00 34.38 217 ALA A N 1
ATOM 1584 C CA . ALA A 1 217 ? -14.624 5.680 -20.923 1.00 34.38 217 ALA A CA 1
ATOM 1585 C C . ALA A 1 217 ? -15.204 6.266 -19.631 1.00 34.38 217 ALA A C 1
ATOM 1587 O O . ALA A 1 217 ? -15.141 5.617 -18.577 1.00 34.38 217 ALA A O 1
ATOM 1588 N N . ALA A 1 218 ? -15.666 7.515 -19.710 1.00 31.27 218 ALA A N 1
ATOM 1589 C CA . ALA A 1 218 ? -16.377 8.153 -18.619 1.00 31.27 218 ALA A CA 1
ATOM 1590 C C . ALA A 1 218 ? -17.540 7.228 -18.248 1.00 31.27 218 ALA A C 1
ATOM 1592 O O . ALA A 1 218 ? -18.320 6.845 -19.115 1.00 31.27 218 ALA A O 1
ATOM 1593 N N . ALA A 1 219 ? -17.570 6.782 -16.994 1.00 34.38 219 ALA A N 1
ATOM 1594 C CA . ALA A 1 219 ? -18.717 6.054 -16.487 1.00 34.38 219 ALA A CA 1
ATOM 1595 C C . ALA A 1 219 ? -19.868 7.062 -16.388 1.00 34.38 219 ALA A C 1
ATOM 1597 O O . ALA A 1 219 ? -19.741 8.040 -15.648 1.00 34.38 219 ALA A O 1
ATOM 1598 N N . GLU A 1 220 ? -20.906 6.853 -17.196 1.00 30.62 220 GLU A N 1
ATOM 1599 C CA . GLU A 1 220 ? -22.230 7.458 -17.008 1.00 30.62 220 GLU A CA 1
ATOM 1600 C C . GLU A 1 220 ? -22.927 6.864 -15.778 1.00 30.62 220 GLU A C 1
ATOM 1602 O O . GLU A 1 220 ? -22.693 5.664 -15.481 1.00 30.62 220 GLU A O 1
#

Secondary structure (DSSP, 8-state):
--------------SSSHHHHHHHHTSTT-----TT-SS--EEEE--BTBEEEEEHHHHHHTT--HHHHTTTTS-SS-----HHHHHTT-GGGGTTTTTPEETTEEEEEPPPTT-HHHHEE-S----EEE--TTSPEEE-HHHHBTTS-TTT---B-GGGTTTTTS-SS-----PPTT--STTTTT-SS-PBPTTSPBPPPTT-GGGTB-PPPPPPPP--

Sequence (220 aa):
MRTVPVAVAGVALAATLALTFANVRAAEEEEKKVPNAVGGGFLGYPGTRGMVVFSHLSHEEAGFKCEDCHDALFPQKRGSFEMKDLYAKKACGKCHDGKMTAPKDEKRVAESVMTCNACHAPVKPSTLAAKAQDGPVIFPHERHTALSDKEVGAGYACGACHPKPFARKAGVMKMPDPHTTLCATCHDGKTVSPEGKTAPAIADCKKCHGATPPAPAAAE